Protein AF-A0A355B4X2-F1 (afdb_monomer)

pLDDT: mean 82.59, std 20.03, range [26.64, 98.12]

Solvent-accessible surface area (backbone atoms only — not comparable to full-atom values): 20567 Å² total; per-residue (Å²): 111,66,77,58,45,56,59,52,45,58,50,50,70,30,72,66,37,38,49,54,51,52,51,49,50,50,53,51,50,51,51,49,54,50,52,58,40,66,52,84,60,89,66,64,58,70,68,61,50,49,47,50,52,38,54,67,48,40,58,75,53,46,46,55,55,46,35,70,36,60,47,34,26,75,76,67,68,33,60,81,46,62,71,50,50,39,36,41,23,55,67,75,38,44,70,58,28,52,52,51,55,49,42,54,52,41,50,50,50,37,49,52,53,53,49,49,66,61,42,67,78,42,87,64,37,74,77,49,40,68,60,55,48,50,51,56,50,49,54,60,49,50,53,52,54,50,50,54,53,51,30,56,50,46,63,54,48,69,73,41,94,82,61,57,70,77,73,78,40,58,73,51,76,70,54,44,55,52,44,49,53,51,33,50,52,53,49,53,50,50,53,50,51,52,51,50,42,52,48,54,30,50,54,50,45,54,58,50,64,72,50,63,62,29,37,39,34,40,78,90,80,46,70,43,81,32,43,55,74,44,26,52,43,55,45,30,37,71,71,69,45,64,64,25,47,85,53,75,51,70,71,76,64,74,49,33,34,24,39,53,76,38,56,66,85,53,42,72,78,74,51,73,66,52,41,62,49,37,61,75,65,67,53,58,93,53,50,46,45,23,48,69,44,42,58,42,83,80,31,71,63,34,29,38,46,67,44,62,47,82,68,80,75,71,80,71,73,79,77,83,78,76,77,90,80,82,88,83,87,85,86,87,89,84,89,82,86,84,84,85,86,78,89,81,82,88,88,81,88,83,88,90,133

Structure (mmCIF, N/CA/C/O backbone):
data_AF-A0A355B4X2-F1
#
_entry.id   AF-A0A355B4X2-F1
#
loop_
_atom_site.group_PDB
_atom_site.id
_atom_site.type_symbol
_atom_site.label_atom_id
_atom_site.label_alt_id
_atom_site.label_comp_id
_atom_site.label_asym_id
_atom_site.label_entity_id
_atom_site.label_seq_id
_atom_site.pdbx_PDB_ins_code
_atom_site.Cartn_x
_atom_site.Cartn_y
_atom_site.Cartn_z
_atom_site.occupancy
_atom_site.B_iso_or_equiv
_atom_site.auth_seq_id
_atom_site.auth_comp_id
_atom_site.auth_asym_id
_atom_site.auth_atom_id
_atom_site.pdbx_PDB_model_num
ATOM 1 N N . MET A 1 1 ? 7.807 -9.822 -26.773 1.00 79.75 1 MET A N 1
ATOM 2 C CA . MET A 1 1 ? 7.559 -8.776 -25.751 1.00 79.75 1 MET A CA 1
ATOM 3 C C . MET A 1 1 ? 7.307 -7.418 -26.397 1.00 79.75 1 MET A C 1
ATOM 5 O O . MET A 1 1 ? 6.290 -6.822 -26.074 1.00 79.75 1 MET A O 1
ATOM 9 N N . GLU A 1 2 ? 8.138 -6.966 -27.347 1.00 85.12 2 GLU A N 1
ATOM 10 C CA . GLU A 1 2 ? 7.939 -5.679 -28.051 1.00 85.12 2 GLU A CA 1
ATOM 11 C C . GLU A 1 2 ? 6.561 -5.524 -28.711 1.00 85.12 2 GLU A C 1
ATOM 13 O O . GLU A 1 2 ? 5.903 -4.514 -28.501 1.00 85.12 2 GLU A O 1
ATOM 18 N N . ALA A 1 3 ? 6.044 -6.540 -29.410 1.00 88.06 3 ALA A N 1
ATOM 19 C CA . ALA A 1 3 ? 4.699 -6.457 -29.996 1.00 88.06 3 ALA A CA 1
ATOM 20 C C . ALA A 1 3 ? 3.596 -6.188 -28.944 1.00 88.06 3 ALA A C 1
ATOM 22 O O . ALA A 1 3 ? 2.663 -5.425 -29.182 1.00 88.06 3 ALA A O 1
ATOM 23 N N . GLY A 1 4 ? 3.728 -6.759 -27.741 1.00 87.88 4 GLY A N 1
ATOM 24 C CA . GLY A 1 4 ? 2.810 -6.496 -26.627 1.00 87.88 4 GLY A CA 1
ATOM 25 C C . GLY A 1 4 ? 2.967 -5.093 -26.029 1.00 87.88 4 GLY A C 1
ATOM 26 O O . GLY A 1 4 ? 1.999 -4.534 -25.514 1.00 87.88 4 GLY A O 1
ATOM 27 N N . ARG A 1 5 ? 4.163 -4.495 -26.136 1.00 88.50 5 ARG A N 1
ATOM 28 C CA . ARG A 1 5 ? 4.449 -3.124 -25.691 1.00 88.50 5 ARG A CA 1
ATOM 2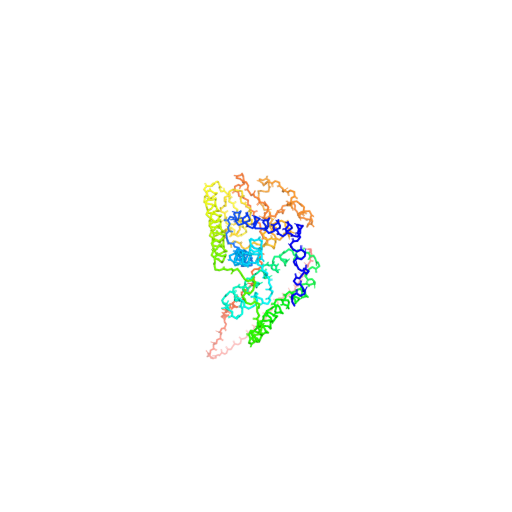9 C C . ARG A 1 5 ? 3.553 -2.113 -26.390 1.00 88.50 5 ARG A C 1
ATOM 31 O O . ARG A 1 5 ? 3.069 -1.200 -25.736 1.00 88.50 5 ARG A O 1
ATOM 38 N N . VAL A 1 6 ? 3.322 -2.280 -27.692 1.00 89.75 6 VAL A N 1
ATOM 39 C CA . VAL A 1 6 ? 2.516 -1.353 -28.502 1.00 89.75 6 VAL A CA 1
ATOM 40 C C . VAL A 1 6 ? 1.109 -1.227 -27.924 1.00 89.75 6 VAL A C 1
ATOM 42 O O . VAL A 1 6 ? 0.660 -0.124 -27.622 1.00 89.75 6 VAL A O 1
ATOM 45 N N . TRP A 1 7 ? 0.458 -2.360 -27.659 1.00 91.94 7 TRP A N 1
ATOM 46 C CA . TRP A 1 7 ? -0.862 -2.401 -27.030 1.00 91.94 7 TRP A CA 1
ATOM 47 C C . TRP A 1 7 ? -0.850 -1.854 -25.603 1.00 91.94 7 TRP A C 1
ATOM 49 O O . TRP A 1 7 ? -1.732 -1.085 -25.222 1.00 91.94 7 TRP A O 1
ATOM 59 N N . PHE A 1 8 ? 0.171 -2.203 -24.817 1.00 90.19 8 PHE A N 1
ATOM 60 C CA . PHE A 1 8 ? 0.330 -1.682 -23.462 1.00 90.19 8 PHE A CA 1
ATOM 61 C C . PHE A 1 8 ? 0.427 -0.147 -23.451 1.00 90.19 8 PHE A C 1
ATOM 63 O O . PHE A 1 8 ? -0.274 0.517 -22.686 1.00 90.19 8 PHE A O 1
ATOM 70 N N . LEU A 1 9 ? 1.261 0.428 -24.320 1.00 90.00 9 LEU A N 1
ATOM 71 C CA . LEU A 1 9 ? 1.436 1.872 -24.427 1.00 90.00 9 LEU A CA 1
ATOM 72 C C . LEU A 1 9 ? 0.188 2.557 -24.985 1.00 90.00 9 LEU A C 1
ATOM 74 O O . LEU A 1 9 ? -0.184 3.600 -24.457 1.00 90.00 9 LEU A O 1
ATOM 78 N N . ALA A 1 10 ? -0.489 1.971 -25.974 1.00 90.94 10 ALA A N 1
ATOM 79 C CA . ALA A 1 10 ? -1.733 2.516 -26.519 1.00 90.94 10 ALA A CA 1
ATOM 80 C C . ALA A 1 10 ? -2.800 2.714 -25.430 1.00 90.94 10 ALA A C 1
ATOM 82 O O . ALA A 1 10 ? -3.450 3.757 -25.372 1.00 90.94 10 ALA A O 1
ATOM 83 N N . VAL A 1 11 ? -2.932 1.754 -24.512 1.00 93.25 11 VAL A N 1
ATOM 84 C CA . VAL A 1 11 ? -3.875 1.860 -23.392 1.00 93.25 11 VAL A CA 1
ATOM 85 C C . VAL A 1 11 ? -3.405 2.897 -22.372 1.00 93.25 11 VAL A C 1
ATOM 87 O O . VAL A 1 11 ? -4.136 3.838 -22.060 1.00 93.25 11 VAL A O 1
ATOM 90 N N . TRP A 1 12 ? -2.186 2.754 -21.848 1.00 90.38 12 TRP A N 1
ATOM 91 C CA . TRP A 1 12 ? -1.751 3.517 -20.671 1.00 90.38 12 TRP A CA 1
ATOM 92 C C . TRP A 1 12 ? -1.209 4.913 -20.977 1.00 90.38 12 TRP A C 1
ATOM 94 O O . TRP A 1 12 ? -1.213 5.763 -20.090 1.00 90.38 12 TRP A O 1
ATOM 104 N N . ARG A 1 13 ? -0.787 5.182 -22.217 1.00 90.44 13 ARG A N 1
ATOM 105 C CA . ARG A 1 13 ? -0.416 6.531 -22.676 1.00 90.44 13 ARG A CA 1
ATOM 106 C C . ARG A 1 13 ? -1.574 7.288 -23.322 1.00 90.44 13 ARG A C 1
ATOM 108 O O . ARG A 1 13 ? -1.396 8.448 -23.676 1.00 90.44 13 ARG A O 1
ATOM 115 N N . SER A 1 14 ? -2.759 6.686 -23.429 1.00 93.88 14 SER A N 1
ATOM 116 C CA . SER A 1 14 ? -3.966 7.448 -23.759 1.00 93.88 14 SER A CA 1
ATOM 117 C C . SER A 1 14 ? -4.275 8.470 -22.649 1.00 93.88 14 SER A C 1
ATOM 119 O O . SER A 1 14 ? -3.965 8.203 -21.480 1.00 93.88 14 SER A O 1
ATOM 121 N N . PRO A 1 15 ? -4.922 9.611 -22.956 1.00 94.00 15 PRO A N 1
ATOM 122 C CA . PRO A 1 15 ? -5.316 10.589 -21.939 1.00 94.00 15 PRO A CA 1
ATOM 123 C C . PRO A 1 15 ? -6.182 9.975 -20.832 1.00 94.00 15 PRO A C 1
ATOM 125 O O . PRO A 1 15 ? -5.967 10.238 -19.650 1.00 94.00 15 PRO A O 1
ATOM 128 N N . ILE A 1 16 ? -7.109 9.086 -21.209 1.00 96.44 16 ILE A N 1
ATOM 129 C CA . ILE A 1 16 ? -8.005 8.386 -20.279 1.00 96.44 16 ILE A CA 1
ATOM 130 C C . ILE A 1 16 ? -7.212 7.425 -19.387 1.00 96.44 16 ILE A C 1
ATOM 132 O O . ILE A 1 16 ? -7.357 7.457 -18.165 1.00 96.44 16 ILE A O 1
ATOM 136 N N . GLY A 1 17 ? -6.347 6.592 -19.975 1.00 95.19 17 GLY A N 1
ATOM 137 C CA . GLY A 1 17 ? -5.513 5.651 -19.225 1.00 95.19 17 GLY A CA 1
ATOM 138 C C . GLY A 1 17 ? -4.546 6.360 -18.277 1.00 95.19 17 GLY A C 1
ATOM 139 O O . GLY A 1 17 ? -4.413 5.966 -17.119 1.00 95.19 17 GLY A O 1
ATOM 140 N N . THR A 1 18 ? -3.942 7.458 -18.736 1.00 92.38 18 THR A N 1
ATOM 141 C CA . THR A 1 18 ? -3.070 8.332 -17.940 1.00 92.38 18 THR A CA 1
ATOM 142 C C . THR A 1 18 ? -3.831 8.936 -16.759 1.00 92.38 18 THR A C 1
ATOM 144 O O . THR A 1 18 ? -3.388 8.806 -15.616 1.00 92.38 18 THR A O 1
ATOM 147 N N . ALA A 1 19 ? -4.999 9.539 -17.000 1.00 95.56 19 ALA A N 1
ATOM 148 C CA . ALA A 1 19 ? -5.822 10.128 -15.945 1.00 95.56 19 ALA A CA 1
ATOM 149 C C . ALA A 1 19 ? -6.268 9.079 -14.913 1.00 95.56 19 ALA A C 1
ATOM 151 O O . ALA A 1 19 ? -6.147 9.304 -13.707 1.00 95.56 19 ALA A O 1
ATOM 152 N N . ALA A 1 20 ? -6.717 7.904 -15.365 1.00 96.25 20 ALA A N 1
ATOM 153 C CA . ALA A 1 20 ? -7.124 6.812 -14.486 1.00 96.25 20 ALA A CA 1
ATOM 154 C C . ALA A 1 20 ? -5.953 6.277 -13.641 1.00 96.25 20 ALA A C 1
ATOM 156 O O . ALA A 1 20 ? -6.098 6.070 -12.431 1.00 96.25 20 ALA A O 1
ATOM 157 N N . LEU A 1 21 ? -4.777 6.083 -14.246 1.00 93.50 21 LEU A N 1
ATOM 158 C CA . LEU A 1 21 ? -3.591 5.575 -13.559 1.00 93.50 21 LEU A CA 1
ATOM 159 C C . LEU A 1 21 ? -3.089 6.558 -12.496 1.00 93.50 21 LEU A C 1
ATOM 161 O O . LEU A 1 21 ? -2.951 6.182 -11.333 1.00 93.50 21 LEU A O 1
ATOM 165 N N . TYR A 1 22 ? -2.848 7.818 -12.861 1.00 92.88 22 TYR A N 1
ATOM 166 C CA . TYR A 1 22 ? -2.322 8.802 -11.912 1.00 92.88 22 TYR A CA 1
ATOM 167 C C . TYR A 1 22 ? -3.366 9.242 -10.888 1.00 92.88 22 TYR A C 1
ATOM 169 O O . TYR A 1 22 ? -3.028 9.392 -9.715 1.00 92.88 22 TYR A O 1
ATOM 177 N N . GLY A 1 23 ? -4.638 9.364 -11.281 1.00 96.69 23 GLY A N 1
ATOM 178 C CA . GLY A 1 23 ? -5.730 9.667 -10.357 1.00 96.69 23 GLY A CA 1
ATOM 179 C C . GLY A 1 23 ? -5.905 8.575 -9.301 1.00 96.69 23 GLY A C 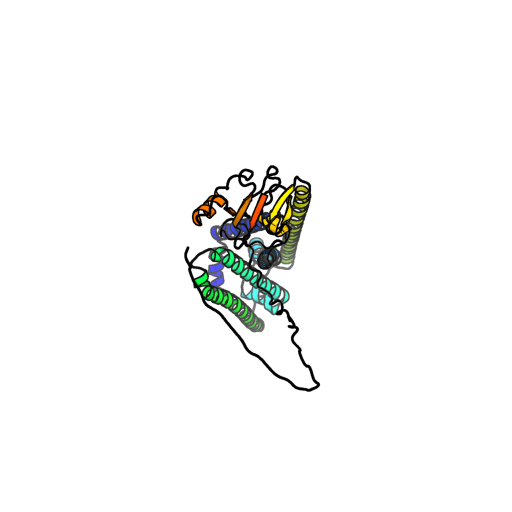1
ATOM 180 O O . GLY A 1 23 ? -5.997 8.875 -8.107 1.00 96.69 23 GLY A O 1
ATOM 181 N N . SER A 1 24 ? -5.874 7.301 -9.708 1.00 96.75 24 SER A N 1
ATOM 182 C CA . SER A 1 24 ? -5.945 6.179 -8.767 1.00 96.75 24 SER A CA 1
ATOM 183 C C . SER A 1 24 ? -4.702 6.083 -7.883 1.00 96.75 24 SER A C 1
ATOM 185 O O . SER A 1 24 ? -4.847 5.915 -6.672 1.00 96.75 24 SER A O 1
ATOM 187 N N . LEU A 1 25 ? -3.498 6.261 -8.439 1.00 94.88 25 LEU A N 1
ATOM 188 C CA . LEU A 1 25 ? -2.242 6.245 -7.685 1.00 94.88 25 LEU A CA 1
ATOM 189 C C . LEU A 1 25 ? -2.191 7.362 -6.637 1.00 94.88 25 LEU A C 1
ATOM 191 O O . LEU A 1 25 ? -1.884 7.092 -5.475 1.00 94.88 25 LEU A O 1
ATOM 195 N N . LEU A 1 26 ? -2.527 8.596 -7.022 1.00 95.94 26 LEU A N 1
ATOM 196 C CA . LEU A 1 26 ? -2.537 9.752 -6.128 1.00 95.94 26 LEU A CA 1
ATOM 197 C C . LEU A 1 26 ? -3.578 9.578 -5.023 1.00 95.94 26 LEU A C 1
ATOM 199 O O . LEU A 1 26 ? -3.259 9.740 -3.847 1.00 95.94 26 LEU A O 1
ATOM 203 N N . THR A 1 27 ? -4.800 9.180 -5.384 1.00 97.94 27 THR A N 1
ATOM 204 C CA . THR A 1 27 ? -5.867 8.927 -4.406 1.00 97.94 27 THR A CA 1
ATOM 205 C C . THR A 1 27 ? -5.468 7.808 -3.445 1.00 97.94 27 THR A C 1
ATOM 207 O O . THR A 1 27 ? -5.634 7.936 -2.232 1.00 97.94 27 THR A O 1
ATOM 210 N N . HIS A 1 28 ? -4.893 6.717 -3.958 1.00 96.88 28 HIS A N 1
ATOM 211 C CA . HIS A 1 28 ? -4.412 5.602 -3.145 1.00 96.88 28 HIS A CA 1
ATOM 212 C C . HIS A 1 28 ? -3.311 6.040 -2.172 1.00 96.88 28 HIS A C 1
ATOM 214 O O . HIS A 1 28 ? -3.400 5.747 -0.978 1.00 96.88 28 HIS A O 1
ATOM 220 N N . ALA A 1 29 ? -2.306 6.776 -2.655 1.00 95.69 29 ALA A N 1
ATOM 221 C CA . ALA A 1 29 ? -1.213 7.291 -1.837 1.00 95.69 29 ALA A CA 1
ATOM 222 C C . ALA A 1 29 ? -1.718 8.275 -0.769 1.00 95.69 29 ALA A C 1
ATOM 224 O O . ALA A 1 29 ? -1.383 8.127 0.407 1.00 95.69 29 ALA A O 1
ATOM 225 N N . ALA A 1 30 ? -2.587 9.220 -1.138 1.00 97.19 30 ALA A N 1
ATOM 226 C CA . ALA A 1 30 ? -3.184 10.177 -0.209 1.00 97.19 30 ALA A CA 1
ATOM 227 C C . ALA A 1 30 ? -3.968 9.468 0.905 1.00 97.19 30 ALA A C 1
ATOM 229 O O . ALA A 1 30 ? -3.782 9.758 2.089 1.00 97.19 30 ALA A O 1
ATOM 230 N N . LEU A 1 31 ? -4.788 8.472 0.554 1.00 96.25 31 LEU A N 1
ATOM 231 C CA . LEU A 1 31 ? -5.513 7.660 1.531 1.00 96.25 31 LEU A CA 1
ATOM 232 C C . LEU A 1 31 ? -4.576 6.817 2.407 1.00 96.25 31 LEU A C 1
ATOM 234 O O . LEU A 1 31 ? -4.877 6.610 3.585 1.00 96.25 31 LEU A O 1
ATOM 238 N N . ALA A 1 32 ? -3.445 6.346 1.876 1.00 95.94 32 ALA A N 1
ATOM 239 C CA . ALA A 1 32 ? -2.440 5.619 2.648 1.00 95.94 32 ALA A CA 1
ATOM 240 C C . ALA A 1 32 ? -1.765 6.524 3.693 1.00 95.94 32 ALA A C 1
ATOM 242 O O . ALA A 1 32 ? -1.721 6.156 4.871 1.00 95.94 32 ALA A O 1
ATOM 243 N N . PHE A 1 33 ? -1.325 7.726 3.305 1.00 97.25 33 PHE A N 1
ATOM 244 C CA . PHE A 1 33 ? -0.776 8.721 4.234 1.00 97.25 33 PHE A CA 1
ATOM 245 C C . PHE A 1 33 ? -1.810 9.172 5.266 1.00 97.25 33 PHE A C 1
ATOM 247 O O . PHE A 1 33 ? -1.516 9.189 6.460 1.00 97.25 33 PHE A O 1
ATOM 254 N N . TYR A 1 34 ? -3.046 9.447 4.844 1.00 96.12 34 TYR A N 1
ATOM 255 C CA . TYR A 1 34 ? -4.141 9.787 5.752 1.00 96.12 34 TYR A CA 1
ATOM 256 C C . TYR A 1 34 ? -4.433 8.655 6.748 1.00 96.12 34 TYR A C 1
ATOM 258 O O . TYR A 1 34 ? -4.615 8.895 7.943 1.00 96.12 34 TYR A O 1
ATOM 266 N N . SER A 1 35 ? -4.424 7.403 6.283 1.00 92.81 35 SER A N 1
ATOM 267 C CA . SER A 1 35 ? -4.561 6.225 7.141 1.00 92.81 35 SER A CA 1
ATOM 268 C C . SER A 1 35 ? -3.415 6.127 8.153 1.00 92.81 35 SER A C 1
ATOM 270 O O . SER A 1 35 ? -3.677 5.883 9.330 1.00 92.81 35 SER A O 1
ATOM 272 N N . LEU A 1 36 ? -2.162 6.337 7.731 1.00 94.94 36 LEU A N 1
ATOM 273 C CA . LEU A 1 36 ? -0.996 6.334 8.621 1.00 94.94 36 LEU A CA 1
ATOM 274 C C . LEU A 1 36 ? -1.091 7.448 9.672 1.00 94.94 36 LEU A C 1
ATOM 276 O O . LEU A 1 36 ? -0.942 7.182 10.865 1.00 94.94 36 LEU A O 1
ATOM 280 N N . TYR A 1 37 ? -1.416 8.670 9.242 1.00 95.12 37 TYR A N 1
ATOM 281 C CA . TYR A 1 37 ? -1.609 9.821 10.119 1.00 95.12 37 TYR A CA 1
ATOM 282 C C . TYR A 1 37 ? -2.687 9.555 11.172 1.00 95.12 37 TYR A C 1
ATOM 284 O O . TYR A 1 37 ? -2.485 9.843 12.352 1.00 95.12 37 TYR A O 1
ATOM 292 N N . ARG A 1 38 ? -3.821 8.960 10.773 1.00 90.25 38 ARG A N 1
ATOM 293 C CA . ARG A 1 38 ? -4.963 8.701 11.661 1.00 90.25 38 ARG A CA 1
ATOM 294 C C . ARG A 1 38 ? -4.727 7.623 12.709 1.00 90.25 38 ARG A C 1
ATOM 296 O O . ARG A 1 38 ? -5.377 7.674 13.755 1.00 90.25 38 ARG A O 1
ATOM 303 N N . GLN A 1 39 ? -3.812 6.685 12.488 1.00 87.50 39 GLN A N 1
ATOM 304 C CA . GLN A 1 39 ? -3.564 5.596 13.433 1.00 87.50 39 GLN A CA 1
ATOM 305 C C . GLN A 1 39 ? -2.941 6.091 14.743 1.00 87.50 39 GLN A C 1
ATOM 307 O O . GLN A 1 39 ? -1.777 6.484 14.793 1.00 87.50 39 GLN A O 1
ATOM 312 N N . ARG A 1 40 ? -3.680 5.976 15.850 1.00 84.25 40 ARG A N 1
ATOM 313 C CA . ARG A 1 40 ? -3.197 6.363 17.190 1.00 84.25 40 ARG A CA 1
ATOM 314 C C . ARG A 1 40 ? -2.186 5.383 17.790 1.00 84.25 40 ARG A C 1
ATOM 316 O O . ARG A 1 40 ? -1.311 5.785 18.545 1.00 84.25 40 ARG A O 1
ATOM 323 N N . SER A 1 41 ? -2.211 4.113 17.383 1.00 84.69 41 SER A N 1
ATOM 324 C CA . SER A 1 41 ? -1.246 3.099 17.826 1.00 84.69 41 SER A CA 1
ATOM 325 C C . SER A 1 41 ? -0.634 2.350 16.648 1.00 84.69 41 SER A C 1
ATOM 327 O O . SER A 1 41 ? -1.360 1.912 15.759 1.00 84.69 41 SER A O 1
ATOM 329 N N . LEU A 1 42 ? 0.688 2.154 16.684 1.00 86.50 42 LEU A N 1
ATOM 330 C CA . LEU A 1 42 ? 1.409 1.277 15.752 1.00 86.50 42 LEU A CA 1
ATOM 331 C C . LEU A 1 42 ? 1.450 -0.185 16.232 1.00 86.50 42 LEU A C 1
ATOM 333 O O . LEU A 1 42 ? 2.041 -1.041 15.579 1.00 86.50 42 LEU A O 1
ATOM 337 N N . ARG A 1 43 ? 0.798 -0.505 17.361 1.00 85.94 43 ARG A N 1
ATOM 338 C CA . ARG A 1 43 ? 0.602 -1.891 17.801 1.00 85.94 43 ARG A CA 1
ATOM 339 C C . ARG A 1 43 ? -0.477 -2.539 16.941 1.00 85.94 43 ARG A C 1
ATOM 341 O O . ARG A 1 43 ? -1.675 -2.401 17.193 1.00 85.94 43 ARG A O 1
ATOM 348 N N . MET A 1 44 ? -0.033 -3.260 15.923 1.00 87.00 44 MET A N 1
ATOM 349 C CA . MET A 1 44 ? -0.889 -3.904 14.934 1.00 87.00 44 MET A CA 1
ATOM 350 C C . MET A 1 44 ? -0.455 -5.357 14.703 1.00 87.00 44 MET A C 1
ATOM 352 O O . MET A 1 44 ? 0.674 -5.730 15.029 1.00 87.00 44 MET A O 1
ATOM 356 N N . PRO A 1 45 ? -1.339 -6.228 14.189 1.00 85.44 45 PRO A N 1
ATOM 357 C CA . PRO A 1 45 ? -0.928 -7.568 13.791 1.00 85.44 45 PRO A CA 1
ATOM 358 C C . PRO A 1 45 ? 0.124 -7.507 12.672 1.00 85.44 45 PRO A C 1
ATOM 360 O O . PRO A 1 45 ? 0.081 -6.619 11.825 1.00 85.44 45 PRO A O 1
ATOM 363 N N . ALA A 1 46 ? 1.020 -8.499 12.627 1.00 89.12 46 ALA A N 1
ATOM 364 C CA . ALA A 1 46 ? 2.151 -8.532 11.692 1.00 89.12 46 ALA A CA 1
ATOM 365 C C . ALA A 1 46 ? 1.755 -8.334 10.218 1.00 89.12 46 ALA A C 1
ATOM 367 O O . ALA A 1 46 ? 2.475 -7.684 9.473 1.00 89.12 46 ALA A O 1
ATOM 368 N N . TRP A 1 47 ? 0.589 -8.834 9.799 1.00 87.06 47 TRP A N 1
ATOM 369 C CA . TRP A 1 47 ? 0.112 -8.654 8.427 1.00 87.06 47 TRP A CA 1
ATOM 370 C C . TRP A 1 47 ? -0.317 -7.201 8.120 1.00 87.06 47 TRP A C 1
ATOM 372 O O . TRP A 1 47 ? -0.130 -6.756 6.992 1.00 87.06 47 TRP A O 1
ATOM 382 N N . GLU A 1 48 ? -0.868 -6.454 9.096 1.00 90.12 48 GLU A N 1
ATOM 383 C CA . GLU A 1 48 ? -1.178 -5.015 8.930 1.00 90.12 48 GLU A CA 1
ATOM 384 C C . GLU A 1 48 ? 0.131 -4.236 8.765 1.00 90.12 48 GLU A C 1
ATOM 386 O O . GLU A 1 48 ? 0.240 -3.409 7.861 1.00 90.12 48 GLU A O 1
ATOM 391 N N . ALA A 1 49 ? 1.138 -4.565 9.584 1.00 92.25 49 ALA A N 1
ATOM 392 C CA . ALA A 1 49 ? 2.463 -3.959 9.501 1.00 92.25 49 ALA A CA 1
ATOM 393 C C . ALA A 1 49 ? 3.134 -4.258 8.154 1.00 92.25 49 ALA A C 1
ATOM 395 O O . ALA A 1 49 ? 3.596 -3.335 7.492 1.00 92.25 49 ALA A O 1
ATOM 396 N N . ALA A 1 50 ? 3.119 -5.518 7.709 1.00 93.19 50 ALA A N 1
ATOM 397 C CA . ALA A 1 50 ? 3.682 -5.914 6.421 1.00 93.19 50 ALA A CA 1
ATOM 398 C C . ALA A 1 50 ? 3.032 -5.153 5.254 1.00 93.19 50 ALA A C 1
ATOM 400 O O . ALA A 1 50 ? 3.747 -4.641 4.400 1.00 93.19 50 ALA A O 1
ATOM 401 N N . GLN A 1 51 ? 1.702 -5.003 5.235 1.00 94.12 51 GLN A N 1
ATOM 402 C CA . GLN A 1 51 ? 1.020 -4.261 4.167 1.00 94.12 51 GLN A CA 1
ATOM 403 C C . GLN A 1 51 ? 1.437 -2.785 4.117 1.00 94.12 51 GLN A C 1
ATOM 405 O O . GLN A 1 51 ? 1.625 -2.248 3.024 1.00 94.12 51 GLN A O 1
ATOM 410 N N . LEU A 1 52 ? 1.576 -2.133 5.280 1.00 94.62 52 LEU A N 1
ATOM 411 C CA . LEU A 1 52 ? 2.028 -0.741 5.364 1.00 94.62 52 LEU A CA 1
ATOM 412 C C . LEU A 1 52 ? 3.488 -0.604 4.937 1.00 94.62 52 LEU A C 1
ATOM 414 O O . LEU A 1 52 ? 3.786 0.259 4.119 1.00 94.62 52 LEU A O 1
ATOM 418 N N . ILE A 1 53 ? 4.372 -1.467 5.445 1.00 96.12 53 ILE A N 1
ATOM 419 C CA . ILE A 1 53 ? 5.797 -1.452 5.099 1.00 96.12 53 ILE A CA 1
ATOM 420 C C . ILE A 1 53 ? 5.957 -1.641 3.593 1.00 96.12 53 ILE A C 1
ATOM 422 O O . ILE A 1 53 ? 6.508 -0.767 2.938 1.00 96.12 53 ILE A O 1
ATOM 426 N N . LEU A 1 54 ? 5.388 -2.710 3.022 1.00 97.25 54 LEU A N 1
ATOM 427 C CA . LEU A 1 54 ? 5.447 -2.950 1.578 1.00 97.25 54 LEU A CA 1
ATOM 428 C C . LEU A 1 54 ? 4.882 -1.756 0.794 1.00 97.25 54 LEU A C 1
ATOM 430 O O . LEU A 1 54 ? 5.505 -1.313 -0.163 1.00 97.25 54 LEU A O 1
ATOM 434 N N . GLY A 1 55 ? 3.745 -1.201 1.227 1.00 97.12 55 GLY A N 1
ATOM 435 C CA . GLY A 1 55 ? 3.107 -0.050 0.583 1.00 97.12 55 GLY A CA 1
ATOM 436 C C . GLY A 1 55 ? 3.989 1.198 0.540 1.00 97.12 55 GLY A C 1
ATOM 437 O O . GLY A 1 55 ? 4.153 1.782 -0.524 1.00 97.12 55 GLY A O 1
ATOM 438 N N . PHE A 1 56 ? 4.596 1.582 1.666 1.00 97.44 56 PHE A N 1
ATOM 439 C CA . PHE A 1 56 ? 5.474 2.757 1.737 1.00 97.44 56 PHE A CA 1
ATOM 440 C C . PHE A 1 56 ? 6.890 2.494 1.194 1.00 97.44 56 PHE A C 1
ATOM 442 O O . PHE A 1 56 ? 7.605 3.444 0.875 1.00 97.44 56 PHE A O 1
ATOM 449 N N . THR A 1 57 ? 7.301 1.233 1.027 1.00 97.56 57 THR A N 1
ATOM 450 C CA . THR A 1 57 ? 8.541 0.885 0.319 1.00 97.56 57 THR A CA 1
ATOM 451 C C . THR A 1 57 ? 8.389 0.996 -1.199 1.00 97.56 57 THR A C 1
ATOM 453 O O . THR A 1 57 ? 9.355 1.361 -1.862 1.00 97.56 57 THR A O 1
ATOM 456 N N . ILE A 1 58 ? 7.202 0.741 -1.770 1.00 97.50 58 ILE A N 1
ATOM 457 C CA . ILE A 1 58 ? 6.992 0.787 -3.231 1.00 97.50 58 ILE A CA 1
ATOM 458 C C . ILE A 1 58 ? 7.436 2.126 -3.842 1.00 97.50 58 ILE A C 1
ATOM 460 O O . ILE A 1 58 ? 8.262 2.071 -4.753 1.00 97.50 58 ILE A O 1
ATOM 464 N N . PRO A 1 59 ? 6.992 3.312 -3.370 1.00 96.25 59 PRO A N 1
ATOM 465 C CA . PRO A 1 59 ? 7.405 4.584 -3.964 1.00 96.25 59 PRO A CA 1
ATOM 466 C C . PRO A 1 59 ? 8.922 4.804 -3.967 1.00 96.25 59 PRO A C 1
ATOM 468 O O . PRO A 1 59 ? 9.448 5.310 -4.954 1.00 96.25 59 PRO A O 1
ATOM 471 N N . LEU A 1 60 ? 9.640 4.347 -2.932 1.00 94.31 60 LEU A N 1
ATOM 472 C CA . LEU A 1 60 ? 11.100 4.498 -2.839 1.00 94.31 60 LEU A CA 1
ATOM 473 C C . LEU A 1 60 ? 11.838 3.837 -4.010 1.00 94.31 60 LEU A C 1
ATOM 475 O O . LEU A 1 60 ? 12.871 4.337 -4.444 1.00 94.31 60 LEU A O 1
ATOM 479 N N . PHE A 1 61 ? 11.306 2.728 -4.524 1.00 95.00 61 PHE A N 1
ATOM 480 C CA . PHE A 1 61 ? 11.853 2.039 -5.692 1.00 95.00 61 PHE A CA 1
ATOM 481 C C . PHE A 1 61 ? 11.184 2.496 -6.995 1.00 95.00 61 PHE A C 1
ATOM 483 O O . PHE A 1 61 ? 11.843 2.613 -8.028 1.00 95.00 61 PHE A O 1
ATOM 490 N N . LEU A 1 62 ? 9.877 2.764 -6.956 1.00 95.12 62 LEU A N 1
ATOM 491 C CA . LEU A 1 62 ? 9.072 3.096 -8.128 1.00 95.12 62 LEU A CA 1
ATOM 492 C C . LEU A 1 62 ? 9.453 4.449 -8.741 1.00 95.12 62 LEU A C 1
ATOM 494 O O . LEU A 1 62 ? 9.379 4.583 -9.958 1.00 95.12 62 LEU A O 1
ATOM 498 N N . ILE A 1 63 ? 9.898 5.426 -7.939 1.00 95.25 63 ILE A N 1
ATOM 499 C CA . ILE A 1 63 ? 10.313 6.752 -8.433 1.00 95.25 63 ILE A CA 1
ATOM 500 C C . ILE A 1 63 ? 11.392 6.624 -9.514 1.00 95.25 63 ILE A C 1
ATOM 502 O O . ILE A 1 63 ? 11.241 7.190 -10.594 1.00 95.25 63 ILE A O 1
ATOM 506 N N . ALA A 1 64 ? 12.440 5.829 -9.274 1.00 91.81 64 ALA A N 1
ATOM 507 C CA . ALA A 1 64 ? 13.513 5.636 -10.250 1.00 91.81 64 ALA A CA 1
ATOM 508 C C . ALA A 1 64 ? 13.006 4.985 -11.548 1.00 91.81 64 ALA A C 1
ATOM 510 O O . ALA A 1 64 ? 13.416 5.383 -12.637 1.00 91.81 64 ALA A O 1
ATOM 511 N N . HIS A 1 65 ? 12.078 4.029 -11.440 1.00 91.44 65 HIS A N 1
ATOM 512 C CA . HIS A 1 65 ? 11.456 3.391 -12.598 1.00 91.44 65 HIS A CA 1
ATOM 513 C C . HIS A 1 65 ? 10.615 4.380 -13.420 1.00 91.44 65 HIS A C 1
ATOM 515 O O . HIS A 1 65 ? 10.770 4.444 -14.636 1.00 91.44 65 HIS A O 1
ATOM 521 N N . VAL A 1 66 ? 9.754 5.173 -12.773 1.00 92.19 66 VAL A N 1
ATOM 522 C CA . VAL A 1 66 ? 8.868 6.138 -13.451 1.00 92.19 66 VAL A CA 1
ATOM 523 C C . VAL A 1 66 ? 9.670 7.261 -14.110 1.00 92.19 66 VAL A C 1
ATOM 525 O O . VAL A 1 66 ? 9.387 7.633 -15.247 1.00 92.19 66 VAL A O 1
ATOM 528 N N . VAL A 1 67 ? 10.694 7.776 -13.427 1.00 91.69 67 VAL A N 1
ATOM 529 C CA . VAL A 1 67 ? 11.560 8.839 -13.955 1.00 91.69 67 VAL A CA 1
ATOM 530 C C . VAL A 1 67 ? 12.412 8.340 -15.124 1.00 91.69 67 VAL A C 1
ATOM 532 O O . VAL A 1 67 ? 12.496 9.011 -16.149 1.00 91.69 67 VAL A O 1
ATOM 535 N N . GLY A 1 68 ? 12.959 7.126 -15.026 1.00 86.44 68 GLY A N 1
ATOM 536 C CA . GLY A 1 68 ? 13.773 6.523 -16.085 1.00 86.44 68 GLY A CA 1
ATOM 537 C C . GLY A 1 68 ? 13.001 5.995 -17.301 1.00 86.44 68 GLY A C 1
ATOM 538 O O . GLY A 1 68 ? 13.639 5.618 -18.278 1.00 86.44 68 GLY A O 1
ATOM 539 N N . THR A 1 69 ? 11.667 5.947 -17.246 1.00 88.31 69 THR A N 1
ATOM 540 C CA . THR A 1 69 ? 10.810 5.492 -18.357 1.00 88.31 69 THR A CA 1
ATOM 541 C C . THR A 1 69 ? 9.901 6.624 -18.825 1.00 88.31 69 THR A C 1
ATOM 543 O O . THR A 1 69 ? 10.230 7.361 -19.748 1.00 88.31 69 THR A O 1
ATOM 546 N N . ARG A 1 70 ? 8.788 6.853 -18.121 1.00 88.38 70 ARG A N 1
ATOM 547 C CA . ARG A 1 70 ? 7.756 7.823 -18.494 1.00 88.38 70 ARG A CA 1
ATOM 548 C C . ARG A 1 70 ? 8.305 9.230 -18.703 1.00 88.38 70 ARG A C 1
ATOM 550 O O . ARG A 1 70 ? 8.009 9.825 -19.731 1.00 88.38 70 ARG A O 1
ATOM 557 N N . PHE A 1 71 ? 9.059 9.765 -17.745 1.00 87.00 71 PHE A N 1
ATOM 558 C CA . PHE A 1 71 ? 9.575 11.133 -17.863 1.00 87.00 71 PHE A CA 1
ATOM 559 C C . PHE A 1 71 ? 10.688 11.238 -18.905 1.00 87.00 71 PHE A C 1
ATOM 561 O O . PHE A 1 71 ? 10.726 12.213 -19.647 1.00 87.00 71 PHE A O 1
ATOM 568 N N . ALA A 1 72 ? 11.542 10.217 -19.022 1.00 86.19 72 ALA A N 1
ATOM 569 C CA . ALA A 1 72 ? 12.544 10.161 -20.082 1.00 86.19 72 ALA A CA 1
ATOM 570 C C . ALA A 1 72 ? 11.902 10.187 -21.484 1.00 86.19 72 ALA A C 1
ATOM 572 O O . ALA A 1 72 ? 12.381 10.890 -22.373 1.00 86.19 72 ALA A O 1
ATOM 573 N N . TYR A 1 73 ? 10.790 9.471 -21.668 1.00 87.25 73 TYR A N 1
ATOM 574 C CA . TYR A 1 73 ? 9.999 9.523 -22.896 1.00 87.25 73 TYR A CA 1
ATOM 575 C C . TYR A 1 73 ? 9.357 10.899 -23.123 1.00 87.25 73 TYR A C 1
ATOM 577 O O . TYR A 1 73 ? 9.532 11.472 -24.191 1.00 87.25 73 TYR A O 1
ATOM 585 N N . GLU A 1 74 ? 8.635 11.442 -22.138 1.00 86.88 74 GLU A N 1
ATOM 586 C CA . GLU A 1 74 ? 7.883 12.699 -22.308 1.00 86.88 74 GLU A CA 1
ATOM 587 C C . GLU A 1 74 ? 8.791 13.920 -22.520 1.00 86.88 74 GLU A C 1
ATOM 589 O O . GLU A 1 74 ? 8.452 14.811 -23.290 1.00 86.88 74 GLU A O 1
ATOM 594 N N . TRP A 1 75 ? 9.945 13.984 -21.850 1.00 87.62 75 TRP A N 1
ATOM 595 C CA . TRP A 1 75 ? 10.825 15.157 -21.919 1.00 87.62 75 TRP A CA 1
ATOM 596 C C . TRP A 1 75 ? 11.890 15.070 -23.005 1.00 87.62 75 TRP A C 1
ATOM 598 O O . TRP A 1 75 ? 12.304 16.098 -23.532 1.00 87.62 75 TRP A O 1
ATOM 608 N N . PHE A 1 76 ? 12.355 13.861 -23.325 1.00 87.12 76 PHE A N 1
ATOM 609 C CA . PHE A 1 76 ? 13.495 13.664 -24.224 1.00 87.12 76 PHE A CA 1
ATOM 610 C C . PHE A 1 76 ? 13.176 12.763 -25.419 1.00 87.12 76 PHE A C 1
ATOM 612 O O . PHE A 1 76 ? 14.087 12.414 -26.164 1.00 87.12 76 PHE A O 1
ATOM 619 N N . GLY A 1 77 ? 11.922 12.327 -25.587 1.00 83.69 77 GLY A N 1
ATOM 620 C CA . GLY A 1 77 ? 11.528 11.421 -26.670 1.00 83.69 77 GLY A CA 1
ATOM 621 C C . GLY A 1 77 ? 12.189 10.041 -26.591 1.00 83.69 77 GLY A C 1
ATOM 622 O O . GLY A 1 77 ? 12.232 9.324 -27.587 1.00 83.69 77 GLY A O 1
ATOM 623 N N . SER A 1 78 ? 12.732 9.658 -25.427 1.00 81.75 78 SER A N 1
ATOM 624 C CA . SER A 1 78 ? 13.470 8.399 -25.270 1.00 81.75 78 SER A CA 1
ATOM 625 C C . SER A 1 78 ? 12.580 7.187 -25.545 1.00 81.75 78 SER A C 1
ATOM 627 O O . SER A 1 78 ? 11.452 7.102 -25.059 1.00 81.75 78 SER A O 1
ATOM 629 N N . VAL A 1 79 ? 13.099 6.198 -26.275 1.00 79.81 79 VAL A N 1
ATOM 630 C CA . VAL A 1 79 ? 12.342 4.977 -26.567 1.00 79.81 79 VAL A CA 1
ATOM 631 C C . VAL A 1 79 ? 12.498 3.985 -25.412 1.00 79.81 79 VAL A C 1
ATOM 633 O O . VAL A 1 79 ? 13.587 3.489 -25.114 1.00 79.81 79 VAL A O 1
ATOM 636 N N . ASP A 1 80 ? 11.373 3.668 -24.773 1.00 77.19 80 ASP A N 1
ATOM 637 C CA . ASP A 1 80 ? 11.282 2.690 -23.680 1.00 77.19 80 ASP A CA 1
ATOM 638 C C . ASP A 1 80 ? 11.211 1.236 -24.202 1.00 77.19 80 ASP A C 1
ATOM 640 O O . ASP A 1 80 ? 10.230 0.542 -23.921 1.00 77.19 80 ASP A O 1
ATOM 644 N N . SER A 1 81 ? 12.169 0.770 -25.021 1.00 85.31 81 SER A N 1
ATOM 645 C CA . SER A 1 81 ? 12.161 -0.631 -25.497 1.00 85.31 81 SER A CA 1
ATOM 646 C C . SER A 1 81 ? 12.430 -1.615 -24.356 1.00 85.31 81 SER A C 1
ATOM 648 O O . SER A 1 81 ? 13.231 -1.349 -23.455 1.00 85.31 81 SER A O 1
ATOM 650 N N . TYR A 1 82 ? 11.745 -2.763 -24.371 1.00 87.56 82 TYR A N 1
ATOM 651 C CA . TYR A 1 82 ? 12.025 -3.850 -23.437 1.00 87.56 82 TYR A CA 1
ATOM 652 C C . TYR A 1 82 ? 13.431 -4.389 -23.658 1.00 87.56 82 TYR A C 1
ATOM 654 O O . TYR A 1 82 ? 14.126 -4.610 -22.673 1.00 87.56 82 TYR A O 1
ATOM 662 N N . SER A 1 83 ? 13.871 -4.549 -24.907 1.00 85.94 83 SER A N 1
ATOM 663 C CA . SER A 1 83 ? 15.240 -4.960 -25.245 1.00 85.94 83 SER A CA 1
ATOM 664 C C . SER A 1 83 ? 16.291 -4.072 -24.562 1.00 85.94 83 SER A C 1
ATOM 666 O O . SER A 1 83 ? 17.146 -4.575 -23.829 1.00 85.94 83 SER A O 1
ATOM 668 N N . ARG A 1 84 ? 16.168 -2.742 -24.684 1.00 85.06 84 ARG A N 1
ATOM 669 C CA . ARG A 1 84 ? 17.053 -1.771 -24.022 1.00 85.06 84 ARG A CA 1
ATOM 670 C C . ARG A 1 84 ? 16.922 -1.793 -22.500 1.00 85.06 84 ARG A C 1
ATOM 672 O O . ARG A 1 84 ? 17.928 -1.728 -21.794 1.00 85.06 84 ARG A O 1
ATOM 679 N N . ALA A 1 85 ? 15.702 -1.885 -21.970 1.00 89.00 85 ALA A N 1
ATOM 680 C CA . ALA A 1 85 ? 15.486 -1.964 -20.527 1.00 89.00 85 ALA A CA 1
ATOM 681 C C . ALA A 1 85 ? 16.121 -3.232 -19.931 1.00 89.00 85 ALA A C 1
ATOM 683 O O . ALA A 1 85 ? 16.795 -3.162 -18.907 1.00 89.00 85 ALA A O 1
ATOM 684 N N . ILE A 1 86 ? 15.960 -4.380 -20.592 1.00 91.56 86 ILE A N 1
ATOM 685 C CA . ILE A 1 86 ? 16.555 -5.655 -20.184 1.00 91.56 86 ILE A CA 1
ATOM 686 C C . ILE A 1 86 ? 18.075 -5.593 -20.300 1.00 91.56 86 ILE A C 1
ATOM 688 O O . ILE A 1 86 ? 18.750 -6.022 -19.370 1.00 91.56 86 ILE A O 1
ATOM 692 N N . TYR A 1 87 ? 18.624 -5.006 -21.366 1.00 90.25 87 TYR A N 1
ATOM 693 C CA . TYR A 1 87 ? 20.062 -4.758 -21.465 1.00 90.25 87 TYR A CA 1
ATOM 694 C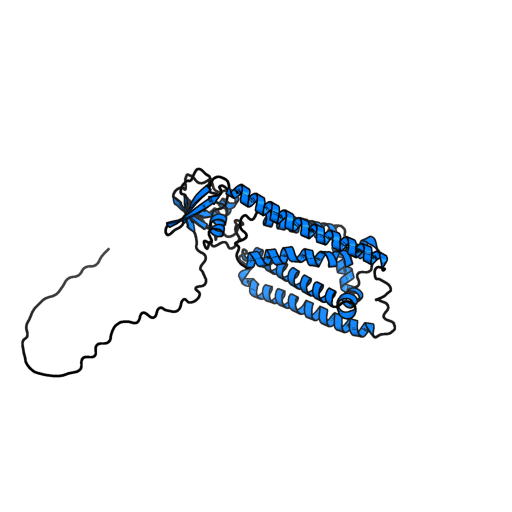 C . TYR A 1 87 ? 20.579 -3.960 -20.267 1.00 90.25 87 TYR A C 1
ATOM 696 O O . TYR A 1 87 ? 21.528 -4.383 -19.606 1.00 90.25 87 TYR A O 1
ATOM 704 N N . LEU A 1 88 ? 19.914 -2.850 -19.928 1.00 88.75 88 LEU A N 1
ATOM 705 C CA . LEU A 1 88 ? 20.290 -2.033 -18.778 1.00 88.75 88 LEU A CA 1
ATOM 706 C C . LEU A 1 88 ? 20.225 -2.833 -17.469 1.00 88.75 88 LEU A C 1
ATOM 708 O O . LEU A 1 88 ? 21.125 -2.736 -16.638 1.00 88.75 88 LEU A O 1
ATOM 712 N N . TYR A 1 89 ? 19.165 -3.617 -17.282 1.00 92.44 89 TYR A N 1
ATOM 713 C CA . TYR A 1 89 ? 18.894 -4.348 -16.047 1.00 92.44 89 TYR A CA 1
ATOM 714 C C . TYR A 1 89 ? 19.717 -5.623 -15.874 1.00 92.44 89 TYR A C 1
ATOM 716 O O . TYR A 1 89 ? 19.932 -6.032 -14.738 1.00 92.44 89 TYR A O 1
ATOM 724 N N . TRP A 1 90 ? 20.130 -6.270 -16.959 1.00 94.56 90 TRP A N 1
ATOM 725 C CA . TRP A 1 90 ? 20.759 -7.590 -16.923 1.00 94.56 90 TRP A CA 1
ATOM 726 C C . TRP A 1 90 ? 22.242 -7.555 -17.287 1.00 94.56 90 TRP A C 1
ATOM 728 O O . TRP A 1 90 ? 23.022 -8.296 -16.696 1.00 94.56 90 TRP A O 1
ATOM 738 N N . VAL A 1 91 ? 22.633 -6.693 -18.230 1.00 91.25 91 VAL A N 1
ATOM 739 C CA . VAL A 1 91 ? 23.998 -6.640 -18.774 1.00 91.25 91 VAL A CA 1
ATOM 740 C C . VAL A 1 91 ? 24.741 -5.410 -18.260 1.00 91.25 91 VAL A C 1
ATOM 742 O O . VAL A 1 91 ? 25.765 -5.551 -17.601 1.00 91.25 91 VAL A O 1
ATOM 745 N N . ALA A 1 92 ? 24.222 -4.206 -18.512 1.00 89.75 92 ALA A N 1
ATOM 746 C CA . ALA A 1 92 ? 24.973 -2.978 -18.252 1.00 89.75 92 ALA A CA 1
ATOM 747 C C . ALA A 1 92 ? 25.070 -2.634 -16.758 1.00 89.75 92 ALA A C 1
ATOM 749 O O . ALA A 1 92 ? 26.146 -2.309 -16.264 1.00 89.75 92 ALA A O 1
ATOM 750 N N . VAL A 1 93 ? 23.948 -2.681 -16.025 1.00 91.56 93 VAL A N 1
ATOM 751 C CA . VAL A 1 93 ? 23.906 -2.348 -14.591 1.00 91.56 93 VAL A CA 1
ATOM 752 C C . VAL A 1 93 ? 22.998 -3.332 -13.830 1.00 91.56 93 VAL A C 1
ATOM 754 O O . VAL A 1 93 ? 21.878 -2.980 -13.436 1.00 91.56 93 VAL A O 1
ATOM 757 N N . PRO A 1 94 ? 23.480 -4.560 -13.541 1.00 93.75 94 PRO A N 1
ATOM 758 C CA . PRO A 1 94 ? 22.694 -5.613 -12.884 1.00 93.75 94 PRO A CA 1
ATOM 759 C C . PRO A 1 94 ? 22.052 -5.204 -11.551 1.00 93.75 94 PRO A C 1
ATOM 761 O O . PRO A 1 94 ? 20.969 -5.667 -11.190 1.00 93.75 94 PRO A O 1
ATOM 764 N N . ALA A 1 95 ? 22.678 -4.273 -10.824 1.00 94.31 95 ALA A N 1
ATOM 765 C CA . ALA A 1 95 ? 22.136 -3.731 -9.581 1.00 94.31 95 ALA A CA 1
ATOM 766 C C . ALA A 1 95 ? 20.783 -3.013 -9.775 1.00 94.31 95 ALA A C 1
ATOM 768 O O . ALA A 1 95 ? 19.922 -3.077 -8.894 1.00 94.31 95 ALA A O 1
ATOM 769 N N . ILE A 1 96 ? 20.563 -2.347 -10.916 1.00 90.81 96 ILE A N 1
ATOM 770 C CA . ILE A 1 96 ? 19.270 -1.722 -11.241 1.00 90.81 96 ILE A CA 1
ATOM 771 C C . ILE A 1 96 ? 18.231 -2.807 -11.540 1.00 90.81 96 ILE A C 1
ATOM 773 O O . ILE A 1 96 ? 17.107 -2.723 -11.043 1.00 90.81 96 ILE A O 1
ATOM 777 N N . GLY A 1 97 ? 18.609 -3.860 -12.269 1.00 92.88 97 GLY A N 1
ATOM 778 C CA . GLY A 1 97 ? 17.724 -4.997 -12.521 1.00 92.88 97 GLY A CA 1
ATOM 779 C C . GLY A 1 97 ? 17.294 -5.714 -11.247 1.00 92.88 97 GLY A C 1
ATOM 780 O O . GLY A 1 97 ? 16.110 -5.998 -11.074 1.00 92.88 97 GLY A O 1
ATOM 781 N N . ALA A 1 98 ? 18.217 -5.919 -10.304 1.00 93.88 98 ALA A N 1
ATOM 782 C CA . ALA A 1 98 ? 17.895 -6.472 -8.991 1.00 93.88 98 ALA A CA 1
ATOM 783 C C . ALA A 1 98 ? 16.877 -5.595 -8.240 1.00 93.88 98 ALA A C 1
ATOM 785 O O . ALA A 1 98 ? 15.869 -6.103 -7.745 1.00 93.88 98 ALA A O 1
ATOM 786 N N . LYS A 1 99 ? 17.078 -4.268 -8.215 1.00 94.12 99 LYS A N 1
ATOM 787 C CA . LYS A 1 99 ? 16.112 -3.319 -7.629 1.00 94.12 99 LYS A CA 1
ATOM 788 C C . LYS A 1 99 ? 14.740 -3.410 -8.306 1.00 94.12 99 LYS A C 1
ATOM 790 O O . LYS A 1 99 ? 13.729 -3.409 -7.606 1.00 94.12 99 LYS A O 1
ATOM 795 N N . GLN A 1 100 ? 14.691 -3.542 -9.632 1.00 93.56 100 GLN A N 1
ATOM 796 C CA . GLN A 1 100 ? 13.437 -3.670 -10.379 1.00 93.56 100 GLN A CA 1
ATOM 797 C C . GLN A 1 100 ? 12.722 -5.001 -10.091 1.00 93.56 100 GLN A C 1
ATOM 799 O O . GLN A 1 100 ? 11.505 -5.017 -9.897 1.00 93.56 100 GLN A O 1
ATOM 804 N N . ALA A 1 101 ? 13.456 -6.113 -9.992 1.00 94.25 101 ALA A N 1
ATOM 805 C CA . ALA A 1 101 ? 12.903 -7.416 -9.617 1.00 94.25 101 ALA A CA 1
ATOM 806 C C . ALA A 1 101 ? 12.354 -7.416 -8.175 1.00 94.25 101 ALA A C 1
ATOM 808 O O . ALA A 1 101 ? 11.278 -7.967 -7.905 1.00 94.25 101 ALA A O 1
ATOM 809 N N . ILE A 1 102 ? 13.052 -6.741 -7.255 1.00 95.56 102 ILE A N 1
ATOM 810 C CA . ILE A 1 102 ? 12.595 -6.517 -5.877 1.00 95.56 102 ILE A CA 1
ATOM 811 C C . ILE A 1 102 ? 11.313 -5.681 -5.873 1.00 95.56 102 ILE A C 1
ATOM 813 O O . ILE A 1 102 ? 10.314 -6.124 -5.308 1.00 95.56 102 ILE A O 1
ATOM 817 N N . LEU A 1 103 ? 11.298 -4.524 -6.546 1.00 96.12 103 LEU A N 1
ATOM 818 C CA . LEU A 1 103 ? 10.114 -3.665 -6.672 1.00 96.12 103 LEU A CA 1
ATOM 819 C C . LEU A 1 103 ? 8.913 -4.451 -7.192 1.00 96.12 103 LEU A C 1
ATOM 821 O O . LEU A 1 103 ? 7.840 -4.413 -6.595 1.00 96.12 103 LEU A O 1
ATOM 825 N N . LEU A 1 104 ? 9.103 -5.207 -8.271 1.00 95.00 104 LEU A N 1
ATOM 826 C CA . LEU A 1 104 ? 8.057 -6.016 -8.876 1.00 95.00 104 LEU A CA 1
ATOM 827 C C . LEU A 1 104 ? 7.509 -7.050 -7.870 1.00 95.00 104 LEU A C 1
ATOM 829 O O . LEU A 1 104 ? 6.298 -7.257 -7.780 1.00 95.00 104 LEU A O 1
ATOM 833 N N . THR A 1 105 ? 8.366 -7.678 -7.060 1.00 95.19 105 THR A N 1
ATOM 834 C CA . THR A 1 105 ? 7.976 -8.605 -5.972 1.00 95.19 105 THR A CA 1
ATOM 835 C C . THR A 1 105 ? 7.221 -7.927 -4.840 1.00 95.19 105 THR A C 1
ATOM 837 O O . THR A 1 105 ? 6.167 -8.424 -4.432 1.00 95.19 105 THR A O 1
ATOM 840 N N . ILE A 1 106 ? 7.697 -6.774 -4.378 1.00 97.12 106 ILE A N 1
ATOM 841 C CA . ILE A 1 106 ? 7.039 -5.983 -3.337 1.00 97.12 106 ILE A CA 1
ATOM 842 C C . ILE A 1 106 ? 5.660 -5.518 -3.820 1.00 97.12 106 ILE A C 1
ATOM 844 O O . ILE A 1 106 ? 4.668 -5.752 -3.132 1.00 97.12 106 ILE A O 1
ATOM 848 N N . ALA A 1 107 ? 5.575 -4.923 -5.013 1.00 96.94 107 ALA A N 1
ATOM 849 C CA . ALA A 1 107 ? 4.336 -4.399 -5.583 1.00 96.94 107 ALA A CA 1
ATOM 850 C C . ALA A 1 107 ? 3.284 -5.497 -5.798 1.00 96.94 107 ALA A C 1
ATOM 852 O O . ALA A 1 107 ? 2.128 -5.330 -5.408 1.00 96.94 107 ALA A O 1
ATOM 853 N N . TRP A 1 108 ? 3.68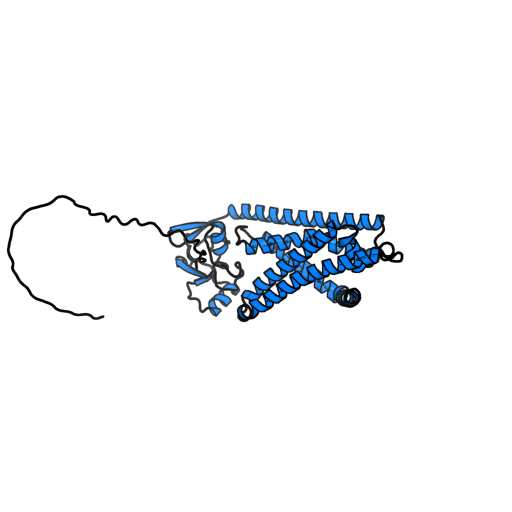6 -6.652 -6.341 1.00 97.31 108 TRP A N 1
ATOM 854 C CA . TRP A 1 108 ? 2.781 -7.790 -6.528 1.00 97.31 108 TRP A CA 1
ATOM 855 C C . TRP A 1 108 ? 2.275 -8.350 -5.201 1.00 97.31 108 TRP A C 1
ATOM 857 O O . TRP A 1 108 ? 1.077 -8.583 -5.046 1.00 97.31 108 TRP A O 1
ATOM 867 N N . THR A 1 109 ? 3.164 -8.503 -4.217 1.00 96.25 109 THR A N 1
ATOM 868 C CA . THR A 1 109 ? 2.791 -8.983 -2.881 1.00 96.25 109 THR A CA 1
ATOM 869 C C . THR A 1 109 ? 1.845 -8.002 -2.190 1.00 96.25 109 THR A C 1
ATOM 871 O O . THR A 1 109 ? 0.808 -8.415 -1.675 1.00 96.25 109 THR A O 1
ATOM 874 N N . HIS A 1 110 ? 2.146 -6.701 -2.234 1.00 97.00 110 HIS A N 1
ATOM 875 C CA . HIS A 1 110 ? 1.283 -5.641 -1.710 1.00 97.00 110 HIS A CA 1
ATOM 876 C C . HIS A 1 110 ? -0.113 -5.671 -2.352 1.00 97.00 110 HIS A C 1
ATOM 878 O O . HIS A 1 110 ? -1.122 -5.605 -1.642 1.00 97.00 110 HIS A O 1
ATOM 884 N N . GLY A 1 111 ? -0.177 -5.824 -3.679 1.00 95.94 111 GLY A N 1
ATOM 885 C CA . GLY A 1 111 ? -1.429 -5.963 -4.422 1.00 95.94 111 GLY A CA 1
ATOM 886 C C . GLY A 1 111 ? -2.214 -7.210 -4.013 1.00 95.94 111 GLY A C 1
ATOM 887 O O . GLY A 1 111 ? -3.392 -7.112 -3.671 1.00 95.94 111 GLY A O 1
ATOM 888 N N . CYS A 1 112 ? -1.557 -8.372 -3.955 1.00 96.25 112 CYS A N 1
ATOM 889 C CA . CYS A 1 112 ? -2.178 -9.641 -3.569 1.00 96.25 112 CYS A CA 1
ATOM 890 C C . CYS A 1 112 ? -2.726 -9.608 -2.137 1.00 96.25 112 CYS A C 1
ATOM 892 O O . CYS A 1 112 ? -3.856 -10.033 -1.896 1.00 96.25 112 CYS A O 1
ATOM 894 N N . VAL A 1 113 ? -1.958 -9.078 -1.181 1.00 94.50 113 VAL A N 1
ATOM 895 C CA . VAL A 1 113 ? -2.387 -8.960 0.221 1.00 94.50 113 VAL A CA 1
ATOM 896 C C . VAL A 1 113 ? -3.548 -7.973 0.350 1.00 94.50 113 VAL A C 1
ATOM 898 O O . VAL A 1 113 ? -4.524 -8.275 1.042 1.00 94.50 113 VAL A O 1
ATOM 901 N N . GLY A 1 114 ? -3.497 -6.834 -0.347 1.00 93.69 114 GLY A N 1
ATOM 902 C CA . GLY A 1 114 ? -4.590 -5.859 -0.380 1.00 93.69 114 GLY A CA 1
ATOM 903 C C . GLY A 1 114 ? -5.882 -6.442 -0.960 1.00 93.69 114 GLY A C 1
ATOM 904 O O . GLY A 1 114 ? -6.955 -6.308 -0.363 1.00 93.69 114 GLY A O 1
ATOM 905 N N . LEU A 1 115 ? -5.773 -7.164 -2.077 1.00 94.81 115 LEU A N 1
ATOM 906 C CA . LEU A 1 115 ? -6.892 -7.835 -2.734 1.00 94.81 115 LEU A CA 1
ATOM 907 C C . LEU A 1 115 ? -7.479 -8.942 -1.850 1.00 94.81 115 LEU A C 1
ATOM 909 O O . LEU A 1 115 ? -8.685 -8.962 -1.608 1.00 94.81 115 LEU A O 1
ATOM 913 N N . HIS A 1 116 ? -6.634 -9.810 -1.288 1.00 94.06 116 HIS A N 1
ATOM 914 C CA . HIS A 1 116 ? -7.049 -10.837 -0.330 1.00 94.06 116 HIS A CA 1
ATOM 915 C C . HIS A 1 116 ? -7.788 -10.223 0.862 1.00 94.06 116 HIS A C 1
ATOM 917 O O . HIS A 1 116 ? -8.838 -10.708 1.293 1.00 94.06 116 HIS A O 1
ATOM 923 N N . TYR A 1 117 ? -7.265 -9.119 1.389 1.00 89.81 117 TYR A N 1
ATOM 924 C CA . TYR A 1 117 ? -7.851 -8.424 2.521 1.00 89.81 117 TYR A CA 1
ATOM 925 C C . TYR A 1 117 ? -9.259 -7.880 2.237 1.00 89.81 117 TYR A C 1
ATOM 927 O O . TYR A 1 117 ? -10.128 -7.918 3.114 1.00 89.81 117 TYR A O 1
ATOM 935 N N . TRP A 1 118 ? -9.494 -7.392 1.020 1.00 90.62 118 TRP A N 1
ATOM 936 C CA . TRP A 1 118 ? -10.813 -6.951 0.578 1.00 90.62 118 TRP A CA 1
ATOM 937 C C . TRP A 1 118 ? -11.756 -8.132 0.315 1.00 90.62 118 TRP A C 1
ATOM 939 O O . TRP A 1 118 ? -12.878 -8.150 0.833 1.00 90.62 118 TRP A O 1
ATOM 949 N N . LEU A 1 119 ? -11.298 -9.133 -0.440 1.00 93.31 119 LEU A N 1
ATOM 950 C CA . LEU A 1 119 ? -12.130 -10.235 -0.916 1.00 93.31 119 LEU A CA 1
ATOM 951 C C . LEU A 1 119 ? -12.486 -11.253 0.168 1.00 93.31 119 LEU A C 1
ATOM 953 O O . LEU A 1 119 ? -13.558 -11.842 0.096 1.00 93.31 119 LEU A O 1
ATOM 957 N N . ARG A 1 120 ? -11.682 -11.414 1.227 1.00 91.00 120 ARG A N 1
ATOM 958 C CA . ARG A 1 120 ? -11.970 -12.374 2.316 1.00 91.00 120 ARG A CA 1
ATOM 959 C C . ARG A 1 120 ? -13.273 -12.137 3.076 1.00 91.00 120 ARG A C 1
ATOM 961 O O . ARG A 1 120 ? -13.685 -12.985 3.859 1.00 91.00 120 ARG A O 1
ATOM 968 N N . LEU A 1 121 ? -13.890 -10.970 2.898 1.00 88.38 121 LEU A N 1
ATOM 969 C CA . LEU A 1 121 ? -15.203 -10.652 3.460 1.00 88.38 121 LEU A CA 1
ATOM 970 C C . LEU A 1 121 ? -16.361 -11.114 2.560 1.00 88.38 121 LEU A C 1
ATOM 972 O O . LEU A 1 121 ? -17.513 -11.051 2.980 1.00 88.38 121 LEU A O 1
ATOM 976 N N . LYS A 1 122 ? -16.077 -11.537 1.325 1.00 91.56 122 LYS A N 1
ATOM 977 C CA . LYS A 1 122 ? -17.057 -12.055 0.370 1.00 91.56 122 LYS A CA 1
ATOM 978 C C . LYS A 1 122 ? -17.232 -13.557 0.590 1.00 91.56 122 LYS A C 1
ATOM 980 O O . LYS A 1 122 ? -16.251 -14.281 0.719 1.00 91.56 122 LYS A O 1
ATOM 985 N N . SER A 1 123 ? -18.476 -14.028 0.605 1.00 91.94 123 SER A N 1
ATOM 986 C CA . SER A 1 123 ? -18.828 -15.429 0.892 1.00 91.94 123 SER A CA 1
ATOM 987 C C . SER A 1 123 ? -18.265 -16.433 -0.121 1.00 91.94 123 SER A C 1
ATOM 989 O O . SER A 1 123 ? -17.964 -17.565 0.246 1.00 91.94 123 SER A O 1
ATOM 991 N N . TRP A 1 124 ? -18.098 -16.026 -1.382 1.00 95.50 124 TRP A N 1
ATOM 992 C CA . TRP A 1 124 ? -17.554 -16.872 -2.448 1.00 95.50 124 TRP A CA 1
ATOM 993 C C . TRP A 1 124 ? -16.028 -17.023 -2.380 1.00 95.50 124 TRP A C 1
ATOM 995 O O . TRP A 1 124 ? -15.488 -18.048 -2.788 1.00 95.50 124 TRP A O 1
ATOM 1005 N N . TYR A 1 125 ? -15.318 -16.031 -1.839 1.00 96.25 125 TYR A N 1
ATOM 1006 C CA . TYR A 1 125 ? -13.859 -15.974 -1.923 1.00 96.25 125 TYR A CA 1
ATOM 1007 C C . TYR A 1 125 ? -13.139 -17.129 -1.214 1.00 96.25 125 TYR A C 1
ATOM 1009 O O . TYR A 1 125 ? -12.220 -17.675 -1.816 1.00 96.25 125 TYR A O 1
ATOM 1017 N N . PRO A 1 126 ? -13.538 -17.580 -0.006 1.00 94.25 126 PRO A N 1
ATOM 1018 C CA . PRO A 1 126 ? -12.915 -18.742 0.627 1.00 94.25 126 PRO A CA 1
ATOM 1019 C C . PRO A 1 126 ? -12.965 -20.013 -0.228 1.00 94.25 126 PRO A C 1
ATOM 1021 O O . PRO A 1 126 ? -12.044 -20.818 -0.149 1.00 94.25 126 PRO A O 1
ATOM 1024 N N . LYS A 1 127 ? -14.004 -20.176 -1.063 1.00 96.25 127 LYS A N 1
ATOM 1025 C CA . LYS A 1 127 ? -14.145 -21.326 -1.968 1.00 96.25 127 LYS A CA 1
ATOM 1026 C C . LYS A 1 127 ? -13.156 -21.243 -3.135 1.00 96.25 127 LYS A C 1
ATOM 1028 O O . LYS A 1 127 ? -12.532 -22.237 -3.478 1.00 96.25 127 LYS A O 1
ATOM 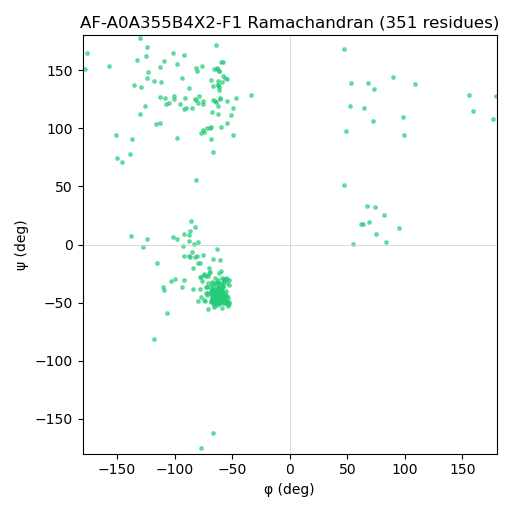1033 N N . CYS A 1 128 ? -12.974 -20.050 -3.703 1.00 97.19 128 CYS A N 1
ATOM 1034 C CA . CYS A 1 128 ? -12.071 -19.824 -4.838 1.00 97.19 128 CYS A CA 1
ATOM 1035 C C . CYS A 1 128 ? -10.619 -19.524 -4.426 1.00 97.19 128 CYS A C 1
ATOM 1037 O O . CYS A 1 128 ? -9.738 -19.466 -5.282 1.00 97.19 128 CYS A O 1
ATOM 1039 N N . PHE A 1 129 ? -10.357 -19.305 -3.134 1.00 96.31 129 PHE A N 1
ATOM 1040 C CA . PHE A 1 129 ? -9.051 -18.884 -2.627 1.00 96.31 129 PHE A CA 1
ATOM 1041 C C . PHE A 1 129 ? -7.895 -19.791 -3.071 1.00 96.31 129 PHE A C 1
ATOM 1043 O O . PHE A 1 129 ? -6.901 -19.230 -3.527 1.00 96.31 129 PHE A O 1
ATOM 1050 N N . PRO A 1 130 ? -7.988 -21.138 -3.008 1.00 96.94 130 PRO A N 1
ATOM 1051 C CA . PRO A 1 130 ? -6.881 -22.000 -3.422 1.00 96.94 130 PRO A CA 1
ATOM 1052 C C . PRO A 1 130 ? -6.479 -21.787 -4.886 1.00 96.94 130 PRO A C 1
ATOM 1054 O O . PRO A 1 130 ? -5.295 -21.654 -5.180 1.00 96.94 130 PRO A O 1
ATOM 1057 N N . LEU A 1 131 ? -7.462 -21.668 -5.786 1.00 97.38 131 LEU A N 1
ATOM 1058 C CA . LEU A 1 131 ? -7.222 -21.420 -7.208 1.00 97.38 131 LEU A CA 1
ATOM 1059 C C . LEU A 1 131 ? -6.608 -20.034 -7.436 1.00 97.38 131 LEU A C 1
ATOM 1061 O O . LEU A 1 131 ? -5.586 -19.912 -8.104 1.00 97.38 131 LEU A O 1
ATOM 1065 N N . LEU A 1 132 ? -7.198 -18.989 -6.850 1.00 97.00 132 LEU A N 1
ATOM 1066 C CA . LEU A 1 132 ? -6.691 -17.619 -6.991 1.00 97.00 132 LEU A CA 1
ATOM 1067 C C . LEU A 1 132 ? -5.277 -17.471 -6.418 1.00 97.00 132 LEU A C 1
ATOM 1069 O O . LEU A 1 132 ? -4.457 -16.752 -6.984 1.00 97.00 132 LEU A O 1
ATOM 1073 N N . PHE A 1 133 ? -4.984 -18.156 -5.313 1.00 97.12 133 PHE A N 1
ATOM 1074 C CA . PHE A 1 133 ? -3.649 -18.202 -4.732 1.00 97.12 133 PHE A CA 1
ATOM 1075 C C . PHE A 1 133 ? -2.660 -18.915 -5.657 1.00 97.12 133 PHE A C 1
ATOM 1077 O O . PHE A 1 133 ? -1.586 -18.372 -5.905 1.00 97.12 133 PHE A O 1
ATOM 1084 N N . ALA A 1 134 ? -3.027 -20.079 -6.206 1.00 97.94 134 ALA A N 1
ATOM 1085 C CA . ALA A 1 134 ? -2.190 -20.805 -7.158 1.00 97.94 134 ALA A CA 1
ATOM 1086 C C . ALA A 1 134 ? -1.867 -19.942 -8.385 1.00 97.94 134 ALA A C 1
ATOM 1088 O O . ALA A 1 134 ? -0.701 -19.808 -8.744 1.00 97.94 134 ALA A O 1
ATOM 1089 N N . VAL A 1 135 ? -2.867 -19.270 -8.966 1.00 97.69 135 VAL A N 1
ATOM 1090 C CA . VAL A 1 135 ? -2.667 -18.339 -10.087 1.00 97.69 135 VAL A CA 1
ATOM 1091 C C . VAL A 1 135 ? -1.749 -17.182 -9.690 1.00 97.69 135 VAL A C 1
ATOM 1093 O O . VAL A 1 135 ? -0.775 -16.907 -10.387 1.00 97.69 135 VAL A O 1
ATOM 1096 N N . ALA A 1 136 ? -2.005 -16.519 -8.559 1.00 96.81 136 ALA A N 1
ATOM 1097 C CA . ALA A 1 136 ? -1.192 -15.389 -8.111 1.00 96.81 136 ALA A CA 1
ATOM 1098 C C . ALA A 1 136 ? 0.271 -15.781 -7.837 1.00 96.81 136 ALA A C 1
ATOM 1100 O O . ALA A 1 136 ? 1.189 -15.009 -8.132 1.00 96.81 136 ALA A O 1
ATOM 1101 N N . PHE A 1 137 ? 0.487 -16.980 -7.294 1.00 96.75 137 PHE A N 1
ATOM 1102 C CA . PHE A 1 137 ? 1.810 -17.547 -7.069 1.00 96.75 137 PHE A CA 1
ATOM 1103 C C . PHE A 1 137 ? 2.506 -17.885 -8.392 1.00 96.75 137 PHE A C 1
ATOM 1105 O O . PHE A 1 137 ? 3.632 -17.441 -8.613 1.00 96.75 137 PHE A O 1
ATOM 1112 N N . LEU A 1 138 ? 1.823 -18.593 -9.300 1.00 97.69 138 LEU A N 1
ATOM 1113 C CA . LEU A 1 138 ? 2.359 -18.965 -10.612 1.00 97.69 138 LEU A CA 1
ATOM 1114 C C . LEU A 1 138 ? 2.745 -17.735 -11.433 1.00 97.69 138 LEU A C 1
ATOM 1116 O O . LEU A 1 138 ? 3.857 -17.687 -11.943 1.00 97.69 138 LEU A O 1
AT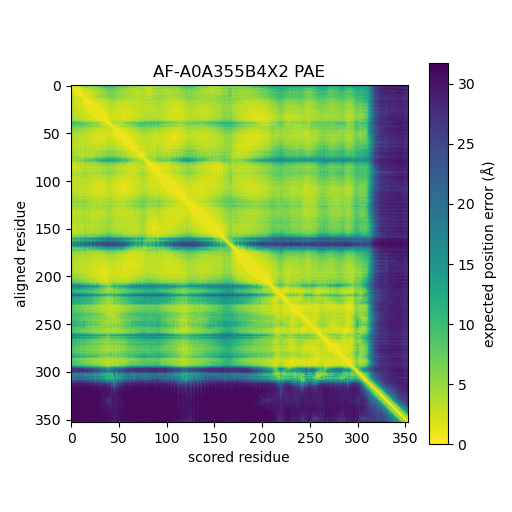OM 1120 N N . VAL A 1 139 ? 1.898 -16.703 -11.496 1.00 97.00 139 VAL A N 1
ATOM 1121 C CA . VAL A 1 139 ? 2.240 -15.429 -12.158 1.00 97.00 139 VAL A CA 1
ATOM 1122 C C . VAL A 1 139 ? 3.486 -14.799 -11.526 1.00 97.00 139 VAL A C 1
ATOM 1124 O O . VAL A 1 139 ? 4.370 -14.310 -12.233 1.00 97.00 139 VAL A O 1
ATOM 1127 N N . GLY A 1 140 ? 3.591 -14.855 -10.195 1.00 94.62 140 GLY A N 1
ATOM 1128 C CA . GLY A 1 140 ? 4.746 -14.374 -9.441 1.00 94.62 140 GLY A CA 1
ATOM 1129 C C . GLY A 1 140 ? 6.060 -15.076 -9.800 1.00 94.62 140 GLY A C 1
ATOM 1130 O O . GLY A 1 140 ? 7.093 -14.411 -9.877 1.00 94.62 140 GLY A O 1
ATOM 1131 N N . VAL A 1 141 ? 6.019 -16.389 -10.046 1.00 95.69 141 VAL A N 1
ATOM 1132 C CA . VAL A 1 141 ? 7.181 -17.204 -10.445 1.00 95.69 141 VAL A CA 1
ATOM 1133 C C . VAL A 1 141 ? 7.485 -17.046 -11.936 1.00 95.69 141 VAL A C 1
ATOM 1135 O O . VAL A 1 141 ? 8.625 -16.764 -12.306 1.00 95.69 141 VAL A O 1
ATOM 1138 N N . LEU A 1 142 ? 6.470 -17.165 -12.795 1.00 96.44 142 LEU A N 1
ATOM 1139 C CA . LEU A 1 142 ? 6.610 -17.121 -14.252 1.00 96.44 142 LEU A CA 1
ATOM 1140 C C . LEU A 1 142 ? 7.188 -15.796 -14.740 1.00 96.44 142 LEU A C 1
ATOM 1142 O O . LEU A 1 142 ? 8.028 -15.796 -15.631 1.00 96.44 142 LEU A O 1
ATOM 1146 N N . ARG A 1 143 ? 6.818 -14.665 -14.132 1.00 94.06 143 ARG A N 1
ATOM 1147 C CA . ARG A 1 143 ? 7.420 -13.366 -14.481 1.00 94.06 143 ARG A CA 1
ATOM 1148 C C . ARG A 1 143 ? 8.923 -13.307 -14.161 1.00 94.06 143 ARG A C 1
ATOM 1150 O O . ARG A 1 143 ? 9.666 -12.665 -14.893 1.00 94.06 143 ARG A O 1
ATOM 1157 N N . CYS A 1 144 ? 9.378 -13.965 -13.087 1.00 92.25 144 CYS A N 1
ATOM 1158 C CA . CYS A 1 144 ? 10.794 -13.998 -12.720 1.00 92.25 144 CYS A CA 1
ATOM 1159 C C . CYS A 1 144 ? 11.569 -14.880 -13.700 1.00 92.25 144 CYS A C 1
ATOM 1161 O O . CYS A 1 144 ? 12.618 -14.467 -14.180 1.00 92.25 144 CYS A O 1
ATOM 1163 N N . LEU A 1 145 ? 11.017 -16.045 -14.056 1.00 95.69 145 LEU A N 1
ATOM 1164 C CA . LEU A 1 145 ? 11.572 -16.910 -15.103 1.00 95.69 145 LEU A CA 1
ATOM 1165 C C . LEU A 1 145 ? 11.587 -16.217 -16.473 1.00 95.69 145 LEU A C 1
ATOM 1167 O O . LEU A 1 145 ? 12.557 -16.324 -17.214 1.00 95.69 145 LEU A O 1
ATOM 1171 N N . GLY A 1 146 ? 10.539 -15.461 -16.799 1.00 94.69 146 GLY A N 1
ATOM 1172 C CA . GLY A 1 146 ? 10.480 -14.655 -18.014 1.00 94.69 146 GLY A CA 1
ATOM 1173 C C . GLY A 1 146 ? 11.564 -13.577 -18.043 1.00 94.69 146 GLY A C 1
ATOM 1174 O O . GLY A 1 146 ? 12.230 -13.415 -19.060 1.00 94.69 146 GLY A O 1
ATOM 1175 N N . PHE A 1 147 ? 11.797 -12.885 -16.922 1.00 93.56 147 PHE A N 1
ATOM 1176 C CA . PHE A 1 147 ? 12.864 -11.889 -16.809 1.00 93.56 147 PHE A CA 1
ATOM 1177 C C . PHE A 1 147 ? 14.261 -12.508 -16.961 1.00 93.56 147 PHE A C 1
ATOM 1179 O O . PHE A 1 147 ? 15.086 -11.961 -17.690 1.00 93.56 147 PHE A O 1
ATOM 1186 N N . THR A 1 148 ? 14.525 -13.665 -16.343 1.00 94.94 148 THR A N 1
ATOM 1187 C CA . THR A 1 148 ? 15.821 -14.350 -16.498 1.00 94.94 148 THR A CA 1
ATOM 1188 C C . THR A 1 148 ? 16.024 -14.880 -17.915 1.00 94.94 148 THR A C 1
ATOM 1190 O O . THR A 1 148 ? 17.122 -14.761 -18.456 1.00 94.94 148 THR A O 1
ATOM 1193 N N . GLN A 1 149 ? 14.977 -15.421 -18.545 1.00 96.44 149 GLN A N 1
ATOM 1194 C CA . GLN A 1 149 ? 15.032 -15.865 -19.937 1.00 96.44 149 GLN A CA 1
ATOM 1195 C C . GLN A 1 149 ? 15.295 -14.696 -20.889 1.00 96.44 149 GLN A C 1
ATOM 1197 O O . GLN A 1 149 ? 16.135 -14.805 -21.778 1.00 96.44 149 GLN A O 1
ATOM 1202 N N . ALA A 1 150 ? 14.622 -13.566 -20.678 1.00 93.75 150 ALA A N 1
ATOM 1203 C CA . ALA A 1 150 ? 14.829 -12.364 -21.472 1.00 93.75 150 ALA A CA 1
ATOM 1204 C C . ALA A 1 150 ? 16.252 -11.806 -21.313 1.00 93.75 150 ALA A C 1
ATOM 1206 O O . ALA A 1 150 ? 16.877 -11.424 -22.298 1.00 93.75 150 ALA A O 1
ATOM 1207 N N . GLY A 1 151 ? 16.786 -11.817 -20.089 1.00 94.06 151 GLY A N 1
ATOM 1208 C CA . GLY A 1 151 ? 18.169 -11.439 -19.816 1.00 94.06 151 GLY A CA 1
ATOM 1209 C C . GLY A 1 151 ? 19.183 -12.312 -20.555 1.00 94.06 151 GLY A C 1
ATOM 1210 O O . GLY A 1 151 ? 20.074 -11.788 -21.217 1.00 94.06 151 GLY A O 1
ATOM 1211 N N . ARG A 1 152 ? 19.007 -13.641 -20.513 1.00 94.62 152 ARG A N 1
ATOM 1212 C CA . ARG A 1 152 ? 19.848 -14.594 -21.264 1.00 94.62 152 ARG A CA 1
ATOM 1213 C C . ARG A 1 152 ? 19.817 -14.338 -22.765 1.00 94.62 152 ARG A C 1
ATOM 1215 O O . ARG A 1 152 ? 20.855 -14.433 -23.409 1.00 94.62 152 ARG A O 1
ATOM 1222 N N . GLU A 1 153 ? 18.644 -14.029 -23.305 1.00 92.88 153 GLU A N 1
ATOM 1223 C CA . GLU A 1 153 ? 18.496 -13.750 -24.729 1.00 92.88 153 GLU A CA 1
ATOM 1224 C C . GLU A 1 153 ? 19.207 -12.456 -25.127 1.00 92.88 153 GLU A C 1
ATOM 1226 O O . GLU A 1 153 ? 20.009 -12.456 -26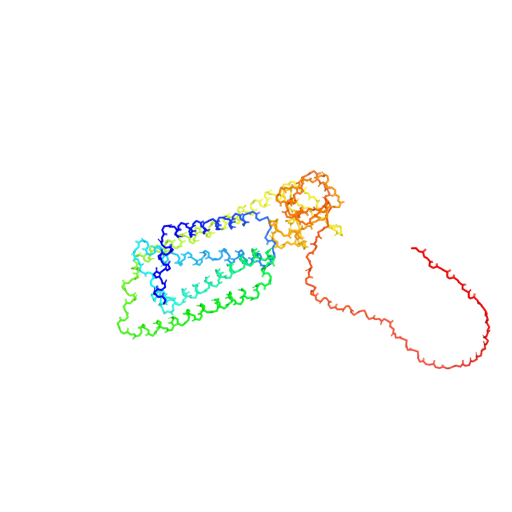.056 1.00 92.88 153 GLU A O 1
ATOM 1231 N N . VAL A 1 154 ? 19.019 -11.375 -24.364 1.00 90.94 154 VAL A N 1
ATOM 1232 C CA . VAL A 1 154 ? 19.733 -10.115 -24.610 1.00 90.94 154 VAL A CA 1
ATOM 1233 C C . VAL A 1 154 ? 21.246 -10.295 -24.484 1.00 90.94 154 VAL A C 1
ATOM 1235 O O . VAL A 1 154 ? 21.979 -9.778 -25.318 1.00 90.94 154 VAL A O 1
ATOM 1238 N N . SER A 1 155 ? 21.734 -11.084 -23.521 1.00 92.00 155 SER A N 1
ATOM 1239 C CA . SER A 1 155 ? 23.165 -11.405 -23.419 1.00 92.00 155 SER A CA 1
ATOM 1240 C C . SER A 1 155 ? 23.733 -12.087 -24.668 1.00 92.00 155 SER A C 1
ATOM 1242 O O . SER A 1 155 ? 24.917 -11.911 -24.936 1.00 92.00 155 SER A O 1
ATOM 1244 N N . ARG A 1 156 ? 22.924 -12.843 -25.427 1.00 91.31 156 ARG A N 1
ATOM 1245 C CA . ARG A 1 156 ? 23.335 -13.409 -26.724 1.00 91.31 156 ARG A CA 1
ATOM 1246 C C . ARG A 1 156 ? 23.315 -12.355 -27.822 1.00 91.31 156 ARG A C 1
ATOM 1248 O O . ARG A 1 156 ? 24.276 -12.262 -28.573 1.00 91.31 156 ARG A O 1
ATOM 1255 N N . LEU A 1 157 ? 22.251 -11.554 -27.888 1.00 87.69 157 LEU A N 1
ATOM 1256 C CA . LEU A 1 157 ? 22.089 -10.514 -28.909 1.00 87.69 157 LEU A CA 1
ATOM 1257 C C . LEU A 1 157 ? 23.200 -9.461 -28.850 1.00 87.69 157 LEU A C 1
ATOM 1259 O O . LEU A 1 157 ? 23.677 -9.037 -29.892 1.00 87.69 157 LEU A O 1
ATOM 1263 N N . VAL A 1 158 ? 23.667 -9.102 -27.650 1.00 87.06 158 VAL A N 1
ATOM 1264 C CA . VAL A 1 158 ? 24.774 -8.144 -27.457 1.00 87.06 158 VAL A CA 1
ATOM 1265 C C . VAL A 1 158 ? 26.090 -8.620 -28.087 1.00 87.06 158 VAL A C 1
ATOM 1267 O O . VAL A 1 158 ? 26.943 -7.799 -28.398 1.00 87.06 158 VAL A O 1
ATOM 1270 N N . GLN A 1 159 ? 26.273 -9.930 -28.276 1.00 87.44 159 GLN A N 1
ATOM 1271 C CA . GLN A 1 159 ? 27.475 -10.482 -28.914 1.00 87.44 159 GLN A CA 1
ATOM 1272 C C . GLN A 1 159 ? 27.427 -10.391 -30.446 1.00 87.44 159 GLN A C 1
ATOM 1274 O O . GLN A 1 159 ? 28.423 -10.680 -31.105 1.00 87.44 159 GLN A O 1
ATOM 1279 N N . ILE A 1 160 ? 26.277 -10.029 -31.023 1.00 85.88 160 ILE A N 1
ATOM 1280 C CA . ILE A 1 160 ? 26.115 -9.868 -32.467 1.00 85.88 160 ILE A CA 1
ATOM 1281 C C . ILE A 1 160 ? 26.637 -8.471 -32.853 1.00 85.88 160 ILE A C 1
ATOM 1283 O O . ILE A 1 160 ? 26.141 -7.487 -32.300 1.00 85.88 160 ILE A O 1
ATOM 1287 N N . PRO A 1 161 ? 27.589 -8.356 -33.802 1.00 77.00 161 PRO A N 1
ATOM 1288 C CA . PRO A 1 161 ? 28.235 -7.085 -34.156 1.00 77.00 161 PRO A CA 1
ATOM 1289 C C . PRO A 1 161 ? 27.285 -5.945 -34.561 1.00 77.00 161 PRO A C 1
ATOM 1291 O O . PRO A 1 161 ? 27.590 -4.785 -34.308 1.00 77.00 161 PRO A O 1
ATOM 1294 N N . ASP A 1 162 ? 26.118 -6.267 -35.126 1.00 78.38 162 ASP A N 1
ATOM 1295 C CA . ASP A 1 162 ? 25.143 -5.284 -35.627 1.00 78.38 162 ASP A CA 1
ATOM 1296 C C . ASP A 1 162 ? 24.080 -4.864 -34.592 1.00 78.38 162 ASP A C 1
ATOM 1298 O O . ASP A 1 162 ? 23.085 -4.209 -34.926 1.00 78.38 162 ASP A O 1
ATOM 1302 N N . TRP A 1 163 ? 24.227 -5.247 -33.321 1.00 75.75 163 TRP A N 1
ATOM 1303 C CA . TRP A 1 163 ? 23.233 -4.909 -32.305 1.00 75.75 163 TRP A CA 1
ATOM 1304 C C . TRP A 1 163 ? 23.351 -3.444 -31.845 1.00 75.75 163 TRP A C 1
ATOM 1306 O O . TRP A 1 163 ? 24.115 -3.098 -30.948 1.00 75.75 163 TRP A O 1
ATOM 1316 N N . THR A 1 164 ? 22.543 -2.569 -32.449 1.00 67.31 164 THR A N 1
ATOM 1317 C CA . THR A 1 164 ? 22.607 -1.099 -32.293 1.00 67.31 164 THR A CA 1
ATOM 1318 C C . THR A 1 164 ? 21.612 -0.505 -31.283 1.00 67.31 164 THR A C 1
ATOM 1320 O O . THR A 1 164 ? 21.537 0.715 -31.113 1.00 67.31 164 THR A O 1
ATOM 1323 N N . GLU A 1 165 ? 20.849 -1.331 -30.556 1.00 64.50 165 GLU A N 1
ATOM 1324 C CA . GLU A 1 165 ? 19.840 -0.846 -29.593 1.00 64.50 165 GLU A CA 1
ATOM 1325 C C . GLU A 1 165 ? 20.431 -0.113 -28.361 1.00 64.50 165 GLU A C 1
ATOM 1327 O O . GLU A 1 165 ? 19.691 0.537 -27.615 1.00 64.50 165 GLU A O 1
ATOM 1332 N N . THR A 1 166 ? 21.747 -0.184 -28.130 1.00 61.84 166 THR A N 1
ATOM 1333 C CA . THR A 1 166 ? 22.439 0.437 -26.980 1.00 61.84 166 THR A CA 1
ATOM 1334 C C . THR A 1 166 ? 22.672 1.933 -27.123 1.00 61.84 166 THR A C 1
ATOM 1336 O O . THR A 1 166 ? 22.553 2.658 -26.130 1.00 61.84 166 THR A O 1
ATOM 1339 N N . GLU A 1 167 ? 23.001 2.395 -28.329 1.00 55.19 167 GLU A N 1
ATOM 1340 C CA . GLU A 1 167 ? 23.458 3.765 -28.583 1.00 55.19 167 GLU A CA 1
ATOM 1341 C C . GLU A 1 167 ? 22.371 4.653 -29.194 1.00 55.19 167 GLU A C 1
ATOM 1343 O O . GLU A 1 167 ? 22.304 5.836 -28.871 1.00 55.19 167 GLU A O 1
ATOM 1348 N N . ALA A 1 168 ? 21.457 4.095 -29.992 1.00 57.38 168 ALA A N 1
ATOM 1349 C CA . ALA A 1 168 ? 20.532 4.897 -30.796 1.00 57.38 168 ALA A CA 1
ATOM 1350 C C . ALA A 1 168 ? 19.331 5.503 -30.029 1.00 57.38 168 ALA A C 1
ATOM 1352 O O . ALA A 1 168 ? 18.685 6.412 -30.541 1.00 57.38 168 ALA A O 1
ATOM 1353 N N . TYR A 1 169 ? 19.005 5.034 -28.812 1.00 62.50 169 TYR A N 1
ATOM 1354 C CA . TYR A 1 169 ? 17.693 5.323 -28.191 1.00 62.50 169 TYR A CA 1
ATOM 1355 C C . TYR A 1 169 ? 17.700 5.671 -26.690 1.00 62.50 169 TYR A C 1
ATOM 1357 O O . TYR A 1 169 ? 16.638 5.754 -26.061 1.00 62.50 169 TYR A O 1
ATOM 1365 N N . GLY A 1 170 ? 18.877 5.845 -26.080 1.00 67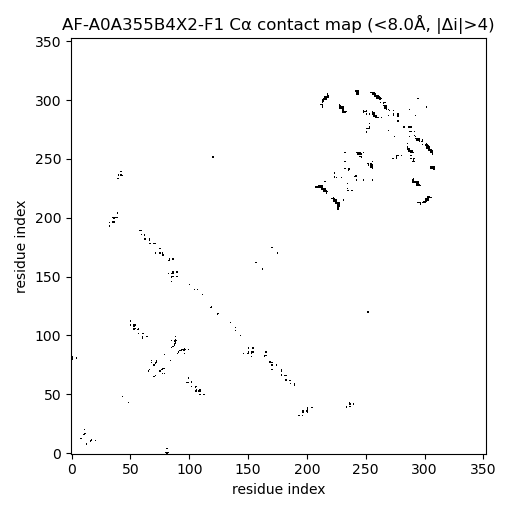.69 170 GLY A N 1
ATOM 1366 C CA . GLY A 1 170 ? 19.005 6.217 -24.667 1.00 67.69 170 GLY A CA 1
ATOM 1367 C C . GLY A 1 170 ? 19.231 7.713 -24.437 1.00 67.69 170 GLY A C 1
ATOM 1368 O O . GLY A 1 170 ? 19.793 8.372 -25.303 1.00 67.69 170 GLY A O 1
ATOM 1369 N N . PRO A 1 171 ? 18.870 8.254 -23.255 1.00 74.56 171 PRO A N 1
ATOM 1370 C CA . PRO A 1 171 ? 19.167 9.642 -22.941 1.00 74.56 171 PRO A CA 1
ATOM 1371 C C . PRO A 1 171 ? 20.686 9.854 -22.922 1.00 74.56 171 PRO A C 1
ATOM 1373 O O . PRO A 1 171 ? 21.430 9.022 -22.379 1.00 74.56 171 PRO A O 1
ATOM 1376 N N . GLY A 1 172 ? 21.136 10.967 -23.501 1.00 81.69 172 GLY A N 1
ATOM 1377 C CA . GLY A 1 172 ? 22.528 11.417 -23.480 1.00 81.69 172 GLY A CA 1
ATOM 1378 C C . GLY A 1 172 ? 23.011 11.752 -22.064 1.00 81.69 172 GLY A C 1
ATOM 1379 O O . GLY A 1 172 ? 22.229 11.776 -21.113 1.00 81.69 172 GLY A O 1
ATOM 1380 N N . ARG A 1 173 ? 24.314 12.016 -21.891 1.00 82.44 173 ARG A N 1
ATOM 1381 C CA . ARG A 1 173 ? 24.909 12.262 -20.557 1.00 82.44 173 ARG A CA 1
ATOM 1382 C C . ARG A 1 173 ? 24.241 13.427 -19.814 1.00 82.44 173 ARG A C 1
ATOM 1384 O O . ARG A 1 173 ? 23.904 13.281 -18.643 1.00 82.44 173 ARG A O 1
ATOM 1391 N N . GLU A 1 174 ? 23.982 14.537 -20.499 1.00 85.44 174 GLU A N 1
ATOM 1392 C CA . GLU A 1 174 ? 23.319 15.707 -19.905 1.00 85.44 174 GLU A CA 1
ATOM 1393 C C . GLU A 1 174 ? 21.859 15.422 -19.527 1.00 85.44 174 GLU A C 1
ATOM 1395 O O . GLU A 1 174 ? 21.417 15.746 -18.423 1.00 85.44 174 GLU A O 1
ATOM 1400 N N . GLN A 1 175 ? 21.124 14.729 -20.401 1.00 88.31 175 GLN A N 1
ATOM 1401 C CA . GLN A 1 175 ? 19.745 14.308 -20.140 1.00 88.31 175 GLN A CA 1
ATOM 1402 C C . GLN A 1 175 ? 19.675 13.362 -18.930 1.00 88.31 175 GLN A C 1
ATOM 1404 O O . GLN A 1 175 ? 18.795 13.508 -18.082 1.00 88.31 175 GLN A O 1
ATOM 1409 N N . ARG A 1 176 ? 20.637 12.438 -18.783 1.00 85.75 176 ARG A N 1
ATOM 1410 C CA . ARG A 1 176 ? 20.743 11.563 -17.600 1.00 85.75 176 ARG A CA 1
ATOM 1411 C C . ARG A 1 176 ? 20.916 12.364 -16.313 1.00 85.75 176 ARG A C 1
ATOM 1413 O O . ARG A 1 176 ? 20.217 12.078 -15.349 1.00 85.75 176 ARG A O 1
ATOM 1420 N N . ALA A 1 177 ? 21.758 13.397 -16.306 1.00 90.50 177 ALA A N 1
ATOM 1421 C CA . ALA A 1 177 ? 21.936 14.246 -15.127 1.00 90.50 177 ALA A CA 1
ATOM 1422 C C . ALA A 1 177 ? 20.642 14.988 -14.731 1.00 90.50 177 ALA A C 1
ATOM 1424 O O . ALA A 1 177 ? 20.379 15.208 -13.548 1.00 90.50 177 ALA A O 1
ATOM 1425 N N . VAL A 1 178 ? 19.796 15.368 -15.696 1.00 92.06 178 VAL A N 1
ATOM 1426 C CA . VAL A 1 178 ? 18.461 15.932 -15.410 1.00 92.06 178 VAL A CA 1
ATOM 1427 C C . VAL A 1 178 ? 17.536 14.875 -14.793 1.00 92.06 178 VAL A C 1
ATOM 1429 O O . VAL A 1 178 ? 16.907 15.133 -13.765 1.00 92.06 178 VAL A O 1
ATOM 1432 N N . ILE A 1 179 ? 17.491 13.675 -15.377 1.00 90.44 179 ILE A N 1
ATOM 1433 C CA . ILE A 1 179 ? 16.691 12.536 -14.892 1.00 90.44 179 ILE A CA 1
ATOM 1434 C C . ILE A 1 179 ? 17.088 12.163 -13.455 1.00 90.44 179 ILE A C 1
ATOM 1436 O O . ILE A 1 179 ? 16.222 11.949 -12.607 1.00 90.44 179 ILE A O 1
ATOM 1440 N N . GLU A 1 180 ? 18.385 12.119 -13.152 1.00 91.62 180 GLU A N 1
ATOM 1441 C CA . GLU A 1 180 ? 18.896 11.790 -11.818 1.00 91.62 180 GLU A CA 1
ATOM 1442 C C . GLU A 1 180 ? 18.555 12.860 -10.780 1.00 91.62 180 GLU A C 1
ATOM 1444 O O . GLU A 1 180 ? 18.047 12.519 -9.713 1.00 91.62 180 GLU A O 1
ATOM 1449 N N . ARG A 1 181 ? 18.718 14.148 -11.111 1.00 94.44 181 ARG A N 1
ATOM 1450 C CA . ARG A 1 181 ? 18.304 15.247 -10.221 1.00 94.44 181 ARG A CA 1
ATOM 1451 C C . ARG A 1 181 ? 16.808 15.202 -9.913 1.00 94.44 181 ARG A C 1
ATOM 1453 O O . ARG A 1 181 ? 16.416 15.357 -8.758 1.00 94.44 181 ARG A O 1
ATOM 1460 N N . MET A 1 182 ? 15.974 14.943 -10.921 1.00 94.44 182 MET A N 1
ATOM 1461 C CA . MET A 1 182 ? 14.526 14.803 -10.736 1.00 94.44 182 MET A CA 1
ATOM 1462 C C . MET A 1 182 ? 14.182 13.602 -9.848 1.00 94.44 182 MET A C 1
ATOM 1464 O O . MET A 1 182 ? 13.361 13.717 -8.937 1.00 94.44 182 MET A O 1
ATOM 1468 N N . ARG A 1 183 ? 14.822 12.449 -10.090 1.00 95.31 183 ARG A N 1
ATOM 1469 C CA . ARG A 1 183 ? 14.683 11.252 -9.250 1.00 95.31 183 ARG A CA 1
ATOM 1470 C C . ARG A 1 183 ? 15.004 11.581 -7.795 1.00 95.31 183 ARG A C 1
ATOM 1472 O O . ARG A 1 183 ? 14.211 11.232 -6.924 1.00 95.31 183 ARG A O 1
ATOM 1479 N N . ASP A 1 184 ? 16.132 12.237 -7.543 1.00 96.56 184 ASP A N 1
ATOM 1480 C CA . ASP A 1 184 ? 16.600 12.534 -6.190 1.00 96.56 184 ASP A CA 1
ATOM 1481 C C . ASP A 1 184 ? 15.676 13.536 -5.496 1.00 96.56 184 ASP A C 1
ATOM 1483 O O . ASP A 1 184 ? 15.256 13.298 -4.365 1.00 96.56 184 ASP A O 1
ATOM 1487 N N . MET A 1 185 ? 15.245 14.588 -6.196 1.00 97.19 185 MET A N 1
ATOM 1488 C CA . MET A 1 185 ? 14.259 15.542 -5.681 1.00 97.19 185 MET A CA 1
ATOM 1489 C C . MET A 1 185 ? 12.945 14.852 -5.282 1.00 97.19 185 MET A C 1
ATOM 1491 O O . MET A 1 185 ? 12.443 15.072 -4.178 1.00 97.19 185 MET A O 1
ATOM 1495 N N . LEU A 1 186 ? 12.393 13.989 -6.144 1.00 96.75 186 LEU A N 1
ATOM 1496 C CA . LEU A 1 186 ? 11.172 13.237 -5.837 1.00 96.75 186 LEU A CA 1
ATOM 1497 C C . LEU A 1 186 ? 11.376 12.268 -4.668 1.00 96.75 186 LEU A C 1
ATOM 1499 O O . LEU A 1 186 ? 10.491 12.125 -3.823 1.00 96.75 186 LEU A O 1
ATOM 1503 N N . TRP A 1 187 ? 12.534 11.612 -4.605 1.00 97.31 187 TRP A N 1
ATOM 1504 C CA . TRP A 1 187 ? 12.862 10.671 -3.541 1.00 97.31 187 TRP A CA 1
ATOM 1505 C C . TRP A 1 187 ? 12.976 11.377 -2.185 1.00 97.31 187 TRP A C 1
ATOM 1507 O O . TRP A 1 187 ? 12.307 10.975 -1.230 1.00 97.31 187 TRP A O 1
ATOM 1517 N N . TYR A 1 188 ? 13.750 12.466 -2.103 1.00 97.88 188 TYR A N 1
ATOM 1518 C CA . TYR A 1 188 ? 13.898 13.257 -0.879 1.00 97.88 188 TYR A CA 1
ATOM 1519 C C . TYR A 1 188 ? 12.587 13.938 -0.482 1.00 97.88 188 TYR A C 1
ATOM 1521 O O . TYR A 1 188 ? 12.251 13.962 0.704 1.00 97.88 188 TYR A O 1
ATOM 1529 N N . GLY A 1 189 ? 11.805 14.425 -1.449 1.00 98.00 189 GLY A N 1
ATOM 1530 C CA . GLY A 1 189 ? 10.472 14.976 -1.203 1.00 98.00 189 GLY A CA 1
ATOM 1531 C C . GLY A 1 189 ? 9.525 13.944 -0.587 1.00 98.00 189 GLY A C 1
ATOM 1532 O O . GLY A 1 189 ? 8.882 14.214 0.428 1.00 98.00 189 GLY A O 1
ATOM 1533 N N . TYR A 1 190 ? 9.494 12.725 -1.132 1.00 97.88 190 TYR A N 1
ATOM 1534 C CA . TYR A 1 190 ? 8.709 11.623 -0.574 1.00 97.88 190 TYR A CA 1
ATOM 1535 C C . TYR A 1 190 ? 9.182 11.213 0.830 1.00 97.88 190 TYR A C 1
ATOM 1537 O O . TYR A 1 190 ? 8.358 11.044 1.732 1.00 97.88 190 TYR A O 1
ATOM 1545 N N . ALA A 1 191 ? 10.495 11.073 1.038 1.00 97.56 191 ALA A N 1
ATOM 1546 C CA . ALA A 1 191 ? 11.059 10.730 2.342 1.00 97.56 191 ALA A CA 1
ATOM 1547 C C . ALA A 1 191 ? 10.719 11.797 3.396 1.00 97.56 191 ALA A C 1
ATOM 1549 O O . ALA A 1 191 ? 10.278 11.465 4.497 1.00 97.56 191 ALA A O 1
ATOM 1550 N N . THR A 1 192 ? 10.835 13.075 3.026 1.00 98.12 192 THR A N 1
ATOM 1551 C CA . THR A 1 192 ? 10.468 14.214 3.876 1.00 98.12 192 THR A CA 1
ATOM 1552 C C . THR A 1 192 ? 8.984 14.178 4.224 1.00 98.12 192 THR A C 1
ATOM 1554 O O . THR A 1 192 ? 8.634 14.265 5.398 1.00 98.12 192 THR A O 1
ATOM 1557 N N . LEU A 1 193 ? 8.100 13.960 3.244 1.00 98.00 193 LEU A N 1
ATOM 1558 C CA . LEU A 1 193 ? 6.661 13.829 3.485 1.00 98.00 193 LEU A CA 1
ATOM 1559 C C . LEU A 1 193 ? 6.342 12.691 4.468 1.00 98.00 193 LEU A C 1
ATOM 1561 O O . LEU A 1 193 ? 5.536 12.869 5.382 1.00 98.00 193 LEU A O 1
ATOM 1565 N N . LEU A 1 194 ? 6.988 11.532 4.316 1.00 97.81 194 LEU A N 1
ATOM 1566 C CA . LEU A 1 194 ? 6.797 10.399 5.222 1.00 97.81 194 LEU A CA 1
ATOM 1567 C C . LEU A 1 194 ? 7.233 10.728 6.654 1.00 97.81 194 LEU A C 1
ATOM 1569 O O . LEU A 1 194 ? 6.488 10.445 7.597 1.00 97.81 194 LEU A O 1
ATOM 1573 N N . VAL A 1 195 ? 8.396 11.361 6.821 1.00 97.94 195 VAL A N 1
ATOM 1574 C CA . VAL A 1 195 ? 8.890 11.806 8.132 1.00 97.94 195 VAL A CA 1
ATOM 1575 C C . VAL A 1 195 ? 7.948 12.841 8.748 1.00 97.94 195 VAL A C 1
ATOM 1577 O O . VAL A 1 195 ? 7.569 12.694 9.910 1.00 97.94 195 VAL A O 1
ATOM 1580 N N . LEU A 1 196 ? 7.496 13.832 7.975 1.00 98.12 196 LEU A N 1
ATOM 1581 C CA . LEU A 1 196 ? 6.561 14.859 8.439 1.00 98.12 196 LEU A CA 1
ATOM 1582 C C . LEU A 1 196 ? 5.228 14.261 8.894 1.00 98.12 196 LEU A C 1
ATOM 1584 O O . LEU A 1 196 ? 4.722 14.627 9.952 1.00 98.12 196 LEU A O 1
ATOM 1588 N N . VAL A 1 197 ? 4.670 13.298 8.155 1.00 97.69 197 VAL A N 1
ATOM 1589 C CA . VAL A 1 197 ? 3.424 12.621 8.549 1.00 97.69 197 VAL A CA 1
ATOM 1590 C C . VAL A 1 197 ? 3.606 11.820 9.841 1.00 97.69 197 VAL A C 1
ATOM 1592 O O . VAL A 1 197 ? 2.728 11.844 10.708 1.00 97.69 197 VAL A O 1
ATOM 1595 N N . LEU A 1 198 ? 4.739 11.133 10.010 1.00 96.50 198 LEU A N 1
ATOM 1596 C CA . LEU A 1 198 ? 5.055 10.406 11.243 1.00 96.50 198 LEU A CA 1
ATOM 1597 C C . LEU A 1 198 ? 5.265 11.352 12.435 1.00 96.50 198 LEU A C 1
ATOM 1599 O O . LEU A 1 198 ? 4.765 11.065 13.526 1.00 96.50 198 LEU A O 1
ATOM 1603 N N . ALA A 1 199 ? 5.931 12.489 12.225 1.00 97.25 199 ALA A N 1
ATOM 1604 C CA . ALA A 1 199 ? 6.114 13.529 13.233 1.00 97.25 199 ALA A CA 1
ATOM 1605 C C . ALA A 1 199 ? 4.771 14.162 13.626 1.00 97.25 199 ALA A C 1
ATOM 1607 O O . ALA A 1 199 ? 4.421 14.179 14.805 1.00 97.25 199 ALA A O 1
ATOM 1608 N N . ALA A 1 200 ? 3.956 14.575 12.652 1.00 96.75 200 ALA A N 1
ATOM 1609 C CA . ALA A 1 200 ? 2.621 15.125 12.881 1.00 96.75 200 ALA A CA 1
ATOM 1610 C C . ALA A 1 200 ? 1.714 14.130 13.623 1.00 96.75 200 ALA A C 1
ATOM 1612 O O . ALA A 1 200 ? 0.971 14.500 14.534 1.00 96.75 200 ALA A O 1
ATOM 1613 N N . ARG A 1 201 ? 1.806 12.838 13.284 1.00 95.38 201 ARG A N 1
ATOM 1614 C CA . ARG A 1 201 ? 1.133 11.758 14.014 1.00 95.38 201 ARG A CA 1
ATOM 1615 C C . ARG A 1 201 ? 1.607 11.678 15.468 1.00 95.38 201 ARG A C 1
ATOM 1617 O O . ARG A 1 201 ? 0.769 11.536 16.359 1.00 95.38 201 ARG A O 1
ATOM 1624 N N . ALA A 1 202 ? 2.917 11.716 15.715 1.00 93.56 202 ALA A N 1
ATOM 1625 C CA . ALA A 1 202 ? 3.485 11.642 17.060 1.00 93.56 202 ALA A CA 1
ATOM 1626 C C . ALA A 1 202 ? 3.059 12.844 17.915 1.00 93.56 202 ALA A C 1
ATOM 1628 O O . ALA A 1 202 ? 2.544 12.647 19.014 1.00 93.56 202 ALA A O 1
ATOM 1629 N N . VAL A 1 203 ? 3.164 14.061 17.370 1.00 94.62 203 VAL A N 1
ATOM 1630 C CA . VAL A 1 203 ? 2.702 15.304 18.006 1.00 94.62 203 VAL A CA 1
ATOM 1631 C C . VAL A 1 203 ? 1.221 15.205 18.364 1.00 94.62 203 VAL A C 1
ATOM 1633 O O . VAL A 1 203 ? 0.857 15.393 19.524 1.00 94.62 203 VAL A O 1
ATOM 1636 N N . ARG A 1 204 ? 0.366 14.805 17.413 1.00 92.62 204 ARG A N 1
ATOM 1637 C CA . ARG A 1 204 ? -1.066 14.601 17.671 1.00 92.62 204 ARG A CA 1
ATOM 1638 C C . ARG A 1 204 ? -1.311 13.584 18.785 1.00 92.62 204 ARG A C 1
ATOM 1640 O O . ARG A 1 204 ? -2.133 13.833 19.656 1.00 92.62 204 ARG A O 1
ATOM 1647 N N . CYS A 1 205 ? -0.597 12.458 18.780 1.00 88.88 205 CYS A N 1
ATOM 1648 C CA . CYS A 1 205 ? -0.741 11.426 19.806 1.00 88.88 205 CYS A CA 1
ATOM 1649 C C . CYS A 1 205 ? -0.365 11.946 21.203 1.00 88.88 205 CYS A C 1
ATOM 1651 O O . CYS A 1 205 ? -1.043 11.616 22.174 1.00 88.88 205 CYS A O 1
ATOM 1653 N N . VAL A 1 206 ? 0.687 12.764 21.308 1.00 89.25 206 VAL A N 1
ATOM 1654 C CA . VAL A 1 206 ? 1.099 13.395 22.570 1.00 89.25 206 VAL A CA 1
ATOM 1655 C C . VAL A 1 206 ? 0.045 14.398 23.038 1.00 89.25 206 VAL A C 1
ATOM 1657 O O . VAL A 1 206 ? -0.367 14.336 24.194 1.00 89.25 206 VAL A O 1
ATOM 1660 N N . ILE A 1 207 ? -0.450 15.264 22.151 1.00 89.31 207 ILE A N 1
ATOM 1661 C CA . ILE A 1 207 ? -1.501 16.241 22.478 1.00 89.31 207 ILE A CA 1
ATOM 1662 C C . ILE A 1 207 ? -2.774 15.526 22.950 1.00 89.31 207 ILE A C 1
ATOM 1664 O O . ILE A 1 207 ? -3.294 15.834 24.019 1.00 89.31 207 ILE A O 1
ATOM 1668 N N . GLU A 1 208 ? -3.241 14.518 22.208 1.00 85.75 208 GLU A N 1
ATOM 1669 C CA . GLU A 1 208 ? -4.435 13.740 22.562 1.00 85.75 208 GLU A CA 1
ATOM 1670 C C . GLU A 1 208 ? -4.256 12.974 23.885 1.00 85.75 208 GLU A C 1
ATOM 1672 O O . GLU A 1 208 ? -5.215 12.820 24.637 1.00 85.75 208 GLU A O 1
ATOM 1677 N N . SER A 1 209 ? -3.036 12.527 24.212 1.00 81.56 209 SER A N 1
ATOM 1678 C CA . SER A 1 209 ? -2.757 11.831 25.478 1.00 81.56 209 SER A CA 1
ATOM 1679 C C . SER A 1 209 ? -2.825 12.724 26.720 1.00 81.56 209 SER A C 1
ATOM 1681 O O . SER A 1 209 ? -3.011 12.207 27.817 1.00 81.56 209 SER A O 1
ATOM 1683 N N . ARG A 1 210 ? -2.707 14.049 26.554 1.00 83.31 210 ARG A N 1
ATOM 1684 C CA . ARG A 1 210 ? -2.816 15.035 27.644 1.00 83.31 210 ARG A CA 1
ATOM 1685 C C . ARG A 1 210 ? -4.262 15.441 27.946 1.00 83.31 210 ARG A C 1
ATOM 1687 O O . ARG A 1 210 ? -4.498 16.190 28.887 1.00 83.31 210 ARG A O 1
ATOM 1694 N N . GLY A 1 211 ? -5.220 14.988 27.137 1.00 80.44 211 GLY A N 1
ATOM 1695 C CA . GLY A 1 211 ? -6.636 15.284 27.319 1.00 80.44 211 GLY A CA 1
ATOM 1696 C C . GLY A 1 211 ? -7.299 14.460 28.426 1.00 80.44 211 GLY A C 1
ATOM 1697 O O . GLY A 1 211 ? -6.677 13.658 29.123 1.00 80.44 211 GLY A O 1
ATOM 1698 N N . ARG A 1 212 ? -8.619 14.631 28.553 1.00 82.31 212 ARG A N 1
ATOM 1699 C CA . ARG A 1 212 ? -9.454 13.824 29.453 1.00 82.31 212 ARG A CA 1
ATOM 1700 C C . ARG A 1 212 ? -9.338 12.337 29.110 1.00 82.31 212 ARG A C 1
ATOM 1702 O O . ARG A 1 212 ? -9.272 11.963 27.936 1.00 82.31 212 ARG A O 1
ATOM 1709 N N . THR A 1 213 ? -9.381 11.492 30.135 1.00 85.50 213 THR A N 1
ATOM 1710 C CA . THR A 1 213 ? -9.355 10.033 29.987 1.00 85.50 213 THR A CA 1
ATOM 1711 C C . THR A 1 213 ? -10.686 9.408 30.401 1.00 85.50 213 THR A C 1
ATOM 1713 O O . THR A 1 213 ? -11.425 9.962 31.211 1.00 85.50 213 THR A O 1
ATOM 1716 N N . VAL A 1 214 ? -10.992 8.252 29.816 1.00 85.19 214 VAL A N 1
ATOM 1717 C CA . VAL A 1 214 ? -12.112 7.373 30.163 1.00 85.19 214 VAL A CA 1
ATOM 1718 C C . VAL A 1 214 ? -11.548 6.034 30.613 1.00 85.19 214 VAL A C 1
ATOM 1720 O O . VAL A 1 214 ? -10.575 5.533 30.038 1.00 85.19 214 VAL A O 1
ATOM 1723 N N . ARG A 1 215 ? -12.162 5.439 31.636 1.00 87.75 215 ARG A N 1
ATOM 1724 C CA . ARG A 1 215 ? -11.780 4.129 32.158 1.00 87.75 215 ARG A CA 1
ATOM 1725 C C . ARG A 1 215 ? -12.645 3.043 31.526 1.00 87.75 215 ARG A C 1
ATOM 1727 O O . ARG A 1 215 ? -13.869 3.039 31.637 1.00 87.75 215 ARG A O 1
ATOM 1734 N N . ILE A 1 216 ? -11.989 2.101 30.857 1.00 88.31 216 ILE A N 1
ATOM 1735 C CA . ILE A 1 216 ? -12.633 0.954 30.220 1.00 88.31 216 ILE A CA 1
ATOM 1736 C C . ILE A 1 216 ? -12.319 -0.301 31.026 1.00 88.31 216 ILE A C 1
ATOM 1738 O O . ILE A 1 216 ? -11.154 -0.683 31.152 1.00 88.31 216 ILE A O 1
ATOM 1742 N N . THR A 1 217 ? -13.361 -0.970 31.520 1.00 88.06 217 THR A N 1
ATOM 1743 C CA . THR A 1 217 ? -13.223 -2.189 32.327 1.00 88.06 217 THR A CA 1
ATOM 1744 C C . THR A 1 217 ? -13.476 -3.433 31.480 1.00 88.06 217 THR A C 1
ATOM 1746 O O . THR A 1 217 ? -14.530 -3.585 30.860 1.00 88.06 217 THR A O 1
ATOM 1749 N N . TYR A 1 218 ? -12.512 -4.350 31.472 1.00 85.94 218 TYR A N 1
ATOM 1750 C CA . TYR A 1 218 ? -12.558 -5.640 30.783 1.00 85.94 218 TYR A CA 1
ATOM 1751 C C . TYR A 1 218 ? -12.863 -6.787 31.764 1.00 85.94 218 TYR A C 1
ATOM 1753 O O . TYR A 1 218 ? -12.712 -6.631 32.979 1.00 85.94 218 TYR A O 1
ATOM 1761 N N . PRO A 1 219 ? -13.238 -7.986 31.274 1.00 81.00 219 PRO A N 1
ATOM 1762 C CA . PRO A 1 219 ? -13.478 -9.132 32.142 1.00 81.00 219 PRO A CA 1
ATOM 1763 C C . PRO A 1 219 ? -12.200 -9.531 32.892 1.00 81.00 219 PRO A C 1
ATOM 1765 O O . PRO A 1 219 ? -11.103 -9.529 32.319 1.00 81.00 219 PRO A O 1
ATOM 1768 N N . GLY A 1 220 ? -12.352 -9.898 34.166 1.00 77.88 220 GLY A N 1
ATOM 1769 C CA . GLY A 1 220 ? -11.233 -10.221 35.055 1.00 77.88 220 GLY A CA 1
ATOM 1770 C C . GLY A 1 220 ? -10.556 -9.001 35.690 1.00 77.88 220 GLY A C 1
ATOM 1771 O O . GLY A 1 220 ? -9.372 -9.076 35.992 1.00 77.88 220 GLY A O 1
ATOM 1772 N N . GLY A 1 221 ? -11.273 -7.880 35.836 1.00 77.75 221 GLY A N 1
ATOM 1773 C CA . GLY A 1 221 ? -10.825 -6.710 36.608 1.00 77.75 221 GLY A CA 1
ATOM 1774 C C . GLY A 1 221 ? -9.752 -5.851 35.937 1.00 77.75 221 GLY A C 1
ATOM 1775 O O . GLY A 1 221 ? -9.203 -4.957 36.566 1.00 77.75 221 GLY A O 1
ATOM 1776 N N . ARG A 1 222 ? -9.430 -6.102 34.662 1.00 85.06 222 ARG A N 1
ATOM 1777 C CA . ARG A 1 222 ? -8.470 -5.268 33.931 1.00 85.06 222 ARG A CA 1
ATOM 1778 C C . ARG A 1 222 ? -9.108 -3.949 33.534 1.00 85.06 222 ARG A C 1
ATOM 1780 O O . ARG A 1 222 ? -10.078 -3.944 32.780 1.00 85.06 222 ARG A O 1
ATOM 1787 N N . GLU A 1 223 ? -8.497 -2.856 33.956 1.00 86.94 223 GLU A N 1
ATOM 1788 C CA . GLU A 1 223 ? -8.919 -1.504 33.614 1.00 86.94 223 GLU A CA 1
ATOM 1789 C C . GLU A 1 223 ? -7.887 -0.839 32.709 1.00 86.94 223 GLU A C 1
ATOM 1791 O O . GLU A 1 223 ? -6.679 -1.015 32.868 1.00 86.94 223 GLU A O 1
ATOM 1796 N N . VAL A 1 224 ? -8.373 -0.098 31.718 1.00 88.00 224 VAL A N 1
ATOM 1797 C CA . VAL A 1 224 ? -7.541 0.665 30.787 1.00 88.00 224 VAL A CA 1
ATOM 1798 C C . VAL A 1 224 ? -8.020 2.104 30.798 1.00 88.00 224 VAL A C 1
ATOM 1800 O O . VAL A 1 224 ? -9.163 2.370 30.428 1.00 88.00 224 VAL A O 1
ATOM 1803 N N . ALA A 1 225 ? -7.139 3.020 31.190 1.00 88.00 225 ALA A N 1
ATOM 1804 C CA . ALA A 1 225 ? -7.340 4.445 30.977 1.00 88.00 225 ALA A CA 1
ATOM 1805 C C . ALA A 1 225 ? -6.992 4.792 29.523 1.00 88.00 225 ALA A C 1
ATOM 1807 O O . ALA A 1 225 ? -5.927 4.434 29.015 1.00 88.00 225 ALA A O 1
ATOM 1808 N N . ALA A 1 226 ? -7.917 5.456 28.846 1.00 86.00 226 ALA A N 1
ATOM 1809 C CA . ALA A 1 226 ? -7.855 5.755 27.426 1.00 86.00 226 ALA A CA 1
ATOM 1810 C C . ALA A 1 226 ? -8.257 7.216 27.185 1.00 86.00 226 ALA A C 1
ATOM 1812 O O . ALA A 1 226 ? -9.245 7.648 27.771 1.00 86.00 226 ALA A O 1
ATOM 1813 N N . PRO A 1 227 ? -7.562 7.982 26.327 1.00 86.50 227 PRO A N 1
ATOM 1814 C CA . PRO A 1 227 ? -8.011 9.325 25.964 1.00 86.50 227 PRO A CA 1
ATOM 1815 C C . PRO A 1 227 ? -9.435 9.325 25.391 1.00 86.50 227 PRO A C 1
ATOM 1817 O O . PRO A 1 227 ? -9.804 8.415 24.642 1.00 86.50 227 PRO A O 1
ATOM 1820 N N . VAL A 1 228 ? -10.228 10.352 25.710 1.00 85.94 228 VAL A N 1
ATOM 1821 C CA . VAL A 1 228 ? -11.579 10.531 25.148 1.00 85.94 228 VAL A CA 1
ATOM 1822 C C . VAL A 1 228 ? -11.527 10.528 23.612 1.00 85.94 228 VAL A C 1
ATOM 1824 O O . VAL A 1 228 ? -10.595 11.036 22.985 1.00 85.94 228 VAL A O 1
ATOM 1827 N N . GLY A 1 229 ? -12.542 9.929 22.983 1.00 85.00 229 GLY A N 1
ATOM 1828 C CA . GLY A 1 229 ? -12.692 9.904 21.526 1.00 85.00 229 GLY A CA 1
ATOM 1829 C C . GLY A 1 229 ? -11.901 8.803 20.813 1.00 85.00 229 GLY A C 1
ATOM 1830 O O . GLY A 1 229 ? -11.927 8.740 19.578 1.00 85.00 229 GLY A O 1
ATOM 1831 N N . ILE A 1 230 ? -11.185 7.931 21.534 1.00 88.12 230 ILE A N 1
ATOM 1832 C CA . ILE A 1 230 ? -10.649 6.686 20.960 1.00 88.12 230 ILE A CA 1
ATOM 1833 C C . ILE A 1 230 ? -11.732 5.609 20.932 1.00 88.12 230 ILE A C 1
ATOM 1835 O O . ILE A 1 230 ? -12.645 5.585 21.755 1.00 88.12 230 ILE A O 1
ATOM 1839 N N . THR A 1 231 ? -11.625 4.689 19.981 1.00 91.94 231 THR A N 1
ATOM 1840 C CA . THR A 1 231 ? -12.509 3.522 19.937 1.00 91.94 231 THR A CA 1
ATOM 1841 C C . THR A 1 231 ? -12.106 2.491 20.989 1.00 91.94 231 THR A C 1
ATOM 1843 O O . THR A 1 231 ? -10.928 2.369 21.336 1.00 91.94 231 THR A O 1
ATOM 1846 N N . VAL A 1 232 ? -13.049 1.667 21.449 1.00 92.12 232 VAL A N 1
ATOM 1847 C CA . VAL A 1 232 ? -12.738 0.559 22.376 1.00 92.12 232 VAL A CA 1
ATOM 1848 C C . VAL A 1 232 ? -11.702 -0.410 21.781 1.00 92.12 232 VAL A C 1
ATOM 1850 O O . VAL A 1 232 ? -10.863 -0.952 22.502 1.00 92.12 232 VAL A O 1
ATOM 1853 N N . LEU A 1 233 ? -11.702 -0.612 20.458 1.00 91.81 233 LEU A N 1
ATOM 1854 C CA . LEU A 1 233 ? -10.701 -1.431 19.771 1.00 91.81 233 LEU A CA 1
ATOM 1855 C C . LEU A 1 233 ? -9.302 -0.802 19.834 1.00 91.81 233 LEU A C 1
ATOM 1857 O O . LEU A 1 233 ? -8.327 -1.518 20.062 1.00 91.81 233 LEU A O 1
ATOM 1861 N N . GLU A 1 234 ? -9.187 0.512 19.635 1.00 90.88 234 GLU A N 1
ATOM 1862 C CA . GLU A 1 234 ? -7.916 1.231 19.788 1.00 90.88 234 GLU A CA 1
ATOM 1863 C C . GLU A 1 234 ? -7.425 1.168 21.235 1.00 90.88 234 GLU A C 1
ATOM 1865 O O . GLU A 1 234 ? -6.261 0.833 21.451 1.00 90.88 234 GLU A O 1
ATOM 1870 N N . ALA A 1 235 ? -8.318 1.357 22.213 1.00 90.62 235 ALA A N 1
ATOM 1871 C CA . ALA A 1 235 ? -8.008 1.194 23.634 1.00 90.62 235 ALA A CA 1
ATOM 1872 C C . ALA A 1 235 ? -7.447 -0.204 23.934 1.00 90.62 235 ALA A C 1
ATOM 1874 O O . ALA A 1 235 ? -6.404 -0.350 24.573 1.00 90.62 235 ALA A O 1
ATOM 1875 N N . SER A 1 236 ? -8.102 -1.248 23.407 1.00 90.19 236 SER A N 1
ATOM 1876 C CA . SER A 1 236 ? -7.633 -2.631 23.530 1.00 90.19 236 SER A CA 1
ATOM 1877 C C . SER A 1 236 ? -6.233 -2.810 22.930 1.00 90.19 236 SER A C 1
ATOM 1879 O O . SER A 1 236 ? -5.376 -3.428 23.557 1.00 90.19 236 SER A O 1
ATOM 1881 N N . ARG A 1 237 ? -5.977 -2.267 21.729 1.00 90.00 237 ARG A N 1
ATOM 1882 C CA . ARG A 1 237 ? -4.671 -2.364 21.048 1.00 90.00 237 ARG A CA 1
ATOM 1883 C C . ARG A 1 237 ? -3.571 -1.637 21.826 1.00 90.00 237 ARG A C 1
ATOM 1885 O O . ARG A 1 237 ? -2.491 -2.199 22.011 1.00 90.00 237 ARG A O 1
ATOM 1892 N N . MET A 1 238 ? -3.853 -0.434 22.325 1.00 87.62 238 MET A N 1
ATOM 1893 C CA . MET A 1 238 ? -2.927 0.345 23.153 1.00 87.62 238 MET A CA 1
ATOM 1894 C C . MET A 1 238 ? -2.543 -0.417 24.424 1.00 87.62 238 MET A C 1
ATOM 1896 O O . MET A 1 238 ? -1.356 -0.535 24.717 1.00 87.62 238 MET A O 1
ATOM 1900 N N . ALA A 1 239 ? -3.512 -1.037 25.099 1.00 88.12 239 ALA A N 1
ATOM 1901 C CA . ALA A 1 239 ? -3.291 -1.835 26.306 1.00 88.12 239 ALA A CA 1
ATOM 1902 C C . ALA A 1 239 ? -2.761 -3.263 26.056 1.00 88.12 239 ALA A C 1
ATOM 1904 O O . ALA A 1 239 ? -2.609 -4.040 26.996 1.00 88.12 239 ALA A O 1
ATOM 1905 N N . GLY A 1 240 ? -2.508 -3.660 24.802 1.00 87.50 240 GLY A N 1
ATOM 1906 C CA . GLY A 1 240 ? -2.044 -5.016 24.475 1.00 87.50 240 GLY A CA 1
ATOM 1907 C C . GLY A 1 240 ? -3.093 -6.118 24.703 1.00 87.50 240 GLY A C 1
ATOM 1908 O O . GLY A 1 240 ? -2.757 -7.304 24.794 1.00 87.50 240 GLY A O 1
ATOM 1909 N N . ILE A 1 241 ? -4.375 -5.756 24.782 1.00 87.94 241 ILE A N 1
ATOM 1910 C CA . ILE A 1 241 ? -5.493 -6.683 24.962 1.00 87.94 241 ILE A CA 1
ATOM 1911 C C . ILE A 1 241 ? -5.871 -7.287 23.607 1.00 87.94 241 ILE A C 1
ATOM 1913 O O . ILE A 1 241 ? -6.165 -6.596 22.631 1.00 87.94 241 ILE A O 1
ATOM 1917 N N . ALA A 1 242 ? -5.874 -8.620 23.540 1.00 87.25 242 ALA A N 1
ATOM 1918 C CA . ALA A 1 242 ? -6.146 -9.352 22.310 1.00 87.25 242 ALA A CA 1
ATOM 1919 C C . ALA A 1 242 ? -7.628 -9.262 21.904 1.00 87.25 242 ALA A C 1
ATOM 1921 O O . ALA A 1 242 ? -8.461 -10.031 22.379 1.00 87.25 242 ALA A O 1
ATOM 1922 N N . HIS A 1 243 ? -7.935 -8.380 20.956 1.00 88.88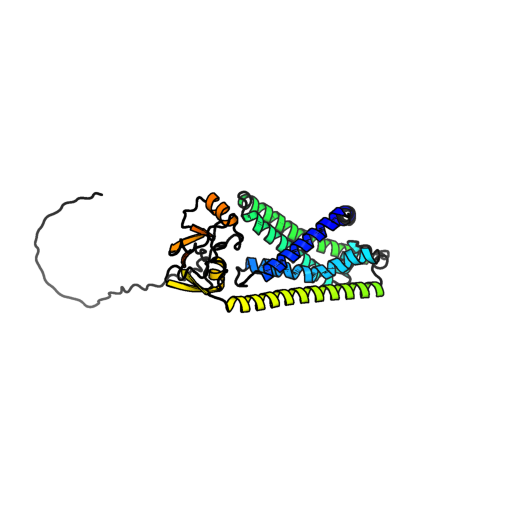 243 HIS A N 1
ATOM 1923 C CA . HIS A 1 243 ? -9.294 -8.126 20.478 1.00 88.88 243 HIS A CA 1
ATOM 1924 C C . HIS A 1 243 ? -9.474 -8.598 19.024 1.00 88.88 243 HIS A C 1
ATOM 1926 O O . HIS A 1 243 ? -8.701 -8.228 18.134 1.00 88.88 243 HIS A O 1
ATOM 1932 N N . ALA A 1 244 ? -10.489 -9.424 18.749 1.00 89.62 244 ALA A N 1
ATOM 1933 C CA . ALA A 1 244 ? -10.760 -9.901 17.391 1.00 89.62 244 ALA A CA 1
ATOM 1934 C C . ALA A 1 244 ? -11.165 -8.752 16.441 1.00 89.62 244 ALA A C 1
ATOM 1936 O O . ALA A 1 244 ? -12.133 -8.044 16.682 1.00 89.62 244 ALA A O 1
ATOM 1937 N N . SER A 1 245 ? -10.451 -8.566 15.326 1.00 89.19 245 SER A N 1
ATOM 1938 C CA . SER A 1 245 ? -10.723 -7.481 14.365 1.00 89.19 245 SER A CA 1
ATOM 1939 C C . SER A 1 245 ? -10.345 -7.870 12.930 1.00 89.19 245 SER A C 1
ATOM 1941 O O . SER A 1 245 ? -9.354 -7.404 12.381 1.00 89.19 245 SER A O 1
ATOM 1943 N N . VAL A 1 246 ? -11.147 -8.722 12.280 1.00 87.88 246 VAL A N 1
ATOM 1944 C CA . VAL A 1 246 ? -10.851 -9.210 10.918 1.00 87.88 246 VAL A CA 1
ATOM 1945 C C . VAL A 1 246 ? -10.818 -8.059 9.909 1.00 87.88 246 VAL A C 1
ATOM 1947 O O . VAL A 1 246 ? -9.889 -7.960 9.123 1.00 87.88 246 VAL A O 1
ATOM 1950 N N . CYS A 1 247 ? -11.749 -7.108 9.952 1.00 87.62 247 CYS A N 1
ATOM 1951 C CA . CYS A 1 247 ? -11.697 -5.922 9.083 1.00 87.62 247 CYS A CA 1
ATOM 1952 C C . CYS A 1 247 ? -10.774 -4.801 9.600 1.00 87.62 247 CYS A C 1
ATOM 1954 O O . CYS A 1 247 ? -10.875 -3.672 9.117 1.00 87.62 247 CYS A O 1
ATOM 1956 N N . GLY A 1 248 ? -9.885 -5.079 10.567 1.00 85.50 248 GLY A N 1
ATOM 1957 C CA . GLY A 1 248 ? -8.899 -4.106 11.061 1.00 85.50 248 GLY A CA 1
ATOM 1958 C C . GLY A 1 248 ? -9.516 -2.854 11.694 1.00 85.50 248 GLY A C 1
ATOM 1959 O O . GLY A 1 248 ? -8.856 -1.834 11.796 1.00 85.50 248 GLY A O 1
ATOM 1960 N N . GLY A 1 249 ? -10.798 -2.912 12.072 1.00 87.81 249 GLY A N 1
ATOM 1961 C CA . GLY A 1 249 ? -11.527 -1.782 12.649 1.00 87.81 249 GLY A CA 1
ATOM 1962 C C . GLY A 1 249 ? -12.346 -0.934 11.666 1.00 87.81 249 GLY A C 1
ATOM 1963 O O . GLY A 1 249 ? -12.793 0.138 12.035 1.00 87.81 249 GLY A O 1
ATOM 1964 N N . ARG A 1 250 ? -12.595 -1.403 10.436 1.00 87.00 250 ARG A N 1
ATOM 1965 C CA . ARG A 1 250 ? -13.340 -0.650 9.400 1.00 87.00 250 ARG A CA 1
ATOM 1966 C C . ARG A 1 250 ? -14.869 -0.818 9.410 1.00 87.00 250 ARG A C 1
ATOM 1968 O O . ARG A 1 250 ? -15.510 -0.441 8.435 1.00 87.00 250 ARG A O 1
ATOM 1975 N N . GLY A 1 251 ? -15.445 -1.480 10.415 1.00 88.31 251 GLY A N 1
ATOM 1976 C CA . GLY A 1 251 ? -16.901 -1.670 10.469 1.00 88.31 251 GLY A CA 1
ATOM 1977 C C . GLY A 1 251 ? -17.501 -2.572 9.394 1.00 88.31 251 GLY A C 1
ATOM 1978 O O . GLY A 1 251 ? -18.593 -2.299 8.924 1.00 88.31 251 GLY A O 1
ATOM 1979 N N . ARG A 1 252 ? -16.794 -3.613 8.926 1.00 88.06 252 ARG A N 1
ATOM 1980 C CA . ARG A 1 252 ? -17.280 -4.454 7.802 1.00 88.06 252 ARG A CA 1
ATOM 1981 C C . ARG A 1 252 ? -17.588 -5.912 8.147 1.00 88.06 252 ARG A C 1
ATOM 1983 O O . ARG A 1 252 ? -18.211 -6.594 7.347 1.00 88.06 252 ARG A O 1
ATOM 1990 N N . CYS A 1 253 ? -17.111 -6.412 9.290 1.00 88.38 253 CYS A N 1
ATOM 1991 C CA . CYS A 1 253 ? -17.048 -7.862 9.560 1.00 88.38 253 CYS A CA 1
ATOM 1992 C C . CYS A 1 253 ? -17.680 -8.339 10.877 1.00 88.38 253 CYS A C 1
ATOM 1994 O O . CYS A 1 253 ? -17.576 -9.524 11.161 1.00 88.38 253 CYS A O 1
ATOM 1996 N N . SER A 1 254 ? -18.204 -7.437 11.718 1.00 91.19 254 SER A N 1
ATOM 1997 C CA . SER A 1 254 ? -18.767 -7.703 13.063 1.00 91.19 254 SER A CA 1
ATOM 1998 C C . SER A 1 254 ? -17.888 -8.442 14.098 1.00 91.19 254 SER A C 1
ATOM 2000 O O . SER A 1 254 ? -18.295 -8.633 15.244 1.00 91.19 254 SER A O 1
ATOM 2002 N N . THR A 1 255 ? -16.647 -8.826 13.771 1.00 92.00 255 THR A N 1
ATOM 2003 C CA . THR A 1 255 ? -15.828 -9.664 14.669 1.00 92.00 255 THR A CA 1
ATOM 2004 C C . THR A 1 255 ? -15.363 -8.970 15.948 1.00 92.00 255 THR A C 1
ATOM 2006 O O . THR A 1 255 ? -15.066 -9.659 16.918 1.00 92.00 255 THR A O 1
ATOM 2009 N N . CYS A 1 256 ? -15.290 -7.638 15.948 1.00 93.44 256 CYS A N 1
ATOM 2010 C CA . CYS A 1 256 ? -14.889 -6.801 17.088 1.00 93.44 256 CYS A CA 1
ATOM 2011 C C . CYS A 1 256 ? -16.052 -6.461 18.025 1.00 93.44 256 CYS A C 1
ATOM 2013 O O . CYS A 1 256 ? -16.022 -5.450 18.722 1.00 93.44 256 CYS A O 1
ATOM 2015 N N . ARG A 1 257 ? -17.128 -7.243 17.973 1.00 94.31 257 ARG A N 1
ATOM 2016 C CA . ARG A 1 257 ? -18.276 -7.064 18.852 1.00 94.31 257 ARG A CA 1
ATOM 2017 C C . ARG A 1 257 ? -17.873 -7.182 20.323 1.00 94.31 257 ARG A C 1
ATOM 2019 O O . ARG A 1 257 ? -17.092 -8.062 20.702 1.00 94.31 257 ARG A O 1
ATOM 2026 N N . ILE A 1 258 ? -18.463 -6.313 21.124 1.00 93.06 258 ILE A N 1
ATOM 2027 C CA . ILE A 1 258 ? -18.383 -6.280 22.580 1.00 93.06 258 ILE A CA 1
ATOM 2028 C C . ILE A 1 258 ? -19.800 -6.333 23.133 1.00 93.06 258 ILE A C 1
ATOM 2030 O O . ILE A 1 258 ? -20.711 -5.740 22.558 1.00 93.06 258 ILE A O 1
ATOM 2034 N N . ARG A 1 259 ? -19.981 -7.036 24.248 1.00 91.50 259 ARG A N 1
ATOM 2035 C CA . ARG A 1 259 ? -21.192 -6.898 25.058 1.00 91.50 259 ARG A CA 1
ATOM 2036 C C . ARG A 1 259 ? -20.955 -5.821 26.107 1.00 91.50 259 ARG A C 1
ATOM 2038 O O . ARG A 1 259 ? -19.965 -5.914 26.836 1.00 91.50 259 ARG A O 1
ATOM 2045 N N . VAL A 1 260 ? -21.836 -4.832 26.161 1.00 90.25 260 VAL A N 1
ATOM 2046 C CA . VAL A 1 260 ? -21.873 -3.807 27.204 1.00 90.25 260 VAL A CA 1
ATOM 2047 C C . VAL A 1 260 ? -22.562 -4.410 28.423 1.00 90.25 260 VAL A C 1
ATOM 2049 O O . VAL A 1 260 ? -23.665 -4.939 28.314 1.00 90.25 260 VAL A O 1
ATOM 2052 N N . ILE A 1 261 ? -21.863 -4.419 29.555 1.00 86.62 261 ILE A N 1
ATOM 2053 C CA . ILE A 1 261 ? -22.339 -5.002 30.819 1.00 86.62 261 ILE A CA 1
ATOM 2054 C C . ILE A 1 261 ? -22.879 -3.908 31.747 1.00 86.62 261 ILE A C 1
ATOM 2056 O O . ILE A 1 261 ? -23.775 -4.172 32.535 1.00 86.62 261 ILE A O 1
ATOM 2060 N N . GLY A 1 262 ? -22.352 -2.688 31.650 1.00 82.62 262 GLY A N 1
ATOM 2061 C CA . GLY A 1 262 ? -22.814 -1.538 32.424 1.00 82.62 262 GLY A CA 1
ATOM 2062 C C . GLY A 1 262 ? -22.442 -0.230 31.733 1.00 82.62 262 GLY A C 1
ATOM 2063 O O . GLY A 1 262 ? -21.468 -0.206 30.970 1.00 82.62 262 GLY A O 1
ATOM 2064 N N . GLY A 1 263 ? -23.235 0.812 31.996 1.00 81.88 263 GLY A N 1
ATOM 2065 C CA . GLY A 1 263 ? -23.098 2.134 31.379 1.00 81.88 263 GLY A CA 1
ATOM 2066 C C . GLY A 1 263 ? -23.571 2.178 29.926 1.00 81.88 263 GLY A C 1
ATOM 2067 O O . GLY A 1 263 ? -22.965 2.873 29.129 1.00 81.88 263 GLY A O 1
ATOM 2068 N N . LEU A 1 264 ? -24.580 1.382 29.538 1.00 84.56 264 LEU A N 1
ATOM 2069 C CA . LEU A 1 264 ? -25.119 1.412 28.167 1.00 84.56 264 LEU A CA 1
ATOM 2070 C C . LEU A 1 264 ? -25.828 2.738 27.859 1.00 84.56 264 LEU A C 1
ATOM 2072 O O . LEU A 1 264 ? -25.758 3.200 26.726 1.00 84.56 264 LEU A O 1
ATOM 2076 N N . GLU A 1 265 ? -26.474 3.327 28.863 1.00 83.38 265 GLU A N 1
ATOM 2077 C CA . GLU A 1 265 ? -27.234 4.578 28.746 1.00 83.38 265 GLU A CA 1
ATOM 2078 C C . GLU A 1 265 ? -26.321 5.802 28.600 1.00 83.38 265 GLU A C 1
ATOM 2080 O O . GLU A 1 265 ? -26.668 6.754 27.911 1.00 83.38 265 GLU A O 1
ATOM 2085 N N . ASP A 1 266 ? -25.100 5.720 29.135 1.00 84.12 266 ASP A N 1
ATOM 2086 C CA . ASP A 1 266 ? -24.074 6.764 29.028 1.00 84.12 266 ASP A CA 1
ATOM 2087 C C . ASP A 1 266 ? -23.279 6.694 27.710 1.00 84.12 266 ASP A C 1
ATOM 2089 O O . ASP A 1 266 ? -22.316 7.443 27.507 1.00 84.12 266 ASP A O 1
ATOM 2093 N N . LEU A 1 267 ? -23.602 5.740 26.826 1.00 87.00 267 LEU A N 1
ATOM 2094 C CA . LEU A 1 267 ? -22.913 5.573 25.551 1.00 87.00 267 LEU A CA 1
ATOM 2095 C C . LEU A 1 267 ? -23.621 6.331 24.431 1.00 87.00 267 LEU A C 1
ATOM 2097 O O . LEU A 1 267 ? -24.846 6.277 24.322 1.00 87.00 267 LEU A O 1
ATOM 2101 N N . PRO A 1 268 ? -22.857 6.919 23.494 1.00 88.62 268 PRO A N 1
ATOM 2102 C CA . PRO A 1 268 ? -23.455 7.536 22.326 1.00 88.62 268 PRO A CA 1
ATOM 2103 C C . PRO A 1 268 ? -24.228 6.503 21.486 1.00 88.62 268 PRO A C 1
ATOM 2105 O O . PRO A 1 268 ? -23.838 5.318 21.412 1.00 88.62 268 PRO A O 1
ATOM 2108 N N . PRO A 1 269 ? -25.295 6.935 20.790 1.00 90.06 269 PRO A N 1
ATOM 2109 C CA . PRO A 1 269 ? -26.066 6.064 19.914 1.00 90.06 269 PRO A CA 1
ATOM 2110 C C . PRO A 1 269 ? -25.184 5.442 18.822 1.00 90.06 269 PRO A C 1
ATOM 2112 O O . PRO A 1 269 ? -24.098 5.927 18.489 1.00 90.06 269 PRO A O 1
ATOM 2115 N N . ALA A 1 270 ? -25.622 4.308 18.276 1.00 91.88 270 ALA A N 1
ATOM 2116 C CA . ALA A 1 270 ? -24.899 3.647 17.196 1.00 91.88 270 ALA A CA 1
ATOM 2117 C C . ALA A 1 270 ? -24.926 4.504 15.928 1.00 91.88 270 ALA A C 1
ATOM 2119 O O . ALA A 1 270 ? -25.983 4.860 15.415 1.00 91.88 270 ALA A O 1
ATOM 2120 N N . ALA A 1 271 ? -23.744 4.813 15.392 1.00 91.69 271 ALA A N 1
ATOM 2121 C CA . ALA A 1 271 ? -23.646 5.523 14.122 1.00 91.69 271 ALA A CA 1
ATOM 2122 C C . ALA A 1 271 ? -24.260 4.672 12.987 1.00 91.69 271 ALA A C 1
ATOM 2124 O O . ALA A 1 271 ? -24.142 3.444 13.028 1.00 91.69 271 ALA A O 1
ATOM 2125 N N . PRO A 1 272 ? -24.792 5.263 11.899 1.00 93.12 272 PRO A N 1
ATOM 2126 C CA . PRO A 1 272 ? -25.463 4.509 10.828 1.00 93.12 272 PRO A CA 1
ATOM 2127 C C . PRO A 1 272 ? -24.619 3.378 10.213 1.00 93.12 272 PRO A C 1
ATOM 2129 O O . PRO A 1 272 ? -25.121 2.334 9.802 1.00 93.12 272 PRO A O 1
ATOM 2132 N N . ALA A 1 273 ? -23.296 3.559 10.146 1.00 90.56 273 ALA A N 1
ATOM 2133 C CA . ALA A 1 273 ? -22.381 2.515 9.688 1.00 90.56 273 ALA A CA 1
ATOM 2134 C C . ALA A 1 273 ? -22.262 1.335 10.669 1.00 90.56 273 ALA A C 1
ATOM 2136 O O . ALA A 1 273 ? -22.145 0.197 10.219 1.00 90.56 273 ALA A O 1
ATOM 2137 N N . GLU A 1 274 ? -22.296 1.601 11.976 1.00 94.81 274 GLU A N 1
ATOM 2138 C CA . GLU A 1 274 ? -22.336 0.572 13.016 1.00 94.81 274 GLU A CA 1
ATOM 2139 C C . GLU A 1 274 ? -23.681 -0.161 12.977 1.00 94.81 274 GLU A C 1
ATOM 2141 O O . GLU A 1 274 ? -23.691 -1.391 12.894 1.00 94.81 274 GLU A O 1
ATOM 2146 N N . GLN A 1 275 ? -24.787 0.591 12.933 1.00 94.81 275 GLN A N 1
ATOM 2147 C CA . GLN A 1 275 ? -26.147 0.053 12.957 1.00 94.81 275 GLN A CA 1
ATOM 2148 C C . GLN A 1 275 ? -26.387 -0.948 11.820 1.00 94.81 275 GLN A C 1
ATOM 2150 O O . GLN A 1 275 ? -26.712 -2.099 12.084 1.00 94.81 275 GLN A O 1
ATOM 2155 N N . ARG A 1 276 ? -26.028 -0.598 10.574 1.00 93.69 276 ARG A N 1
ATOM 2156 C CA . ARG A 1 276 ? -26.140 -1.506 9.409 1.00 93.69 276 ARG A CA 1
ATOM 2157 C C . ARG A 1 276 ? -25.465 -2.867 9.596 1.00 93.69 276 ARG A C 1
ATOM 2159 O O . ARG A 1 276 ? -25.849 -3.850 8.961 1.00 93.69 276 ARG A O 1
ATOM 2166 N N . VAL A 1 277 ? -24.392 -2.931 10.383 1.00 93.12 277 VAL A N 1
ATOM 2167 C CA . VAL A 1 277 ? -23.698 -4.192 10.671 1.00 93.12 277 VAL A CA 1
ATOM 2168 C C . VAL A 1 277 ? -24.368 -4.937 11.814 1.00 93.12 277 VAL A C 1
ATOM 2170 O O . VAL A 1 277 ? -24.423 -6.163 11.744 1.00 93.12 277 VAL A O 1
ATOM 2173 N N . LEU A 1 278 ? -24.838 -4.225 12.842 1.00 94.75 278 LEU A N 1
ATOM 2174 C CA . LEU A 1 278 ? -25.586 -4.793 13.964 1.00 94.75 278 LEU A CA 1
ATOM 2175 C C . LEU A 1 278 ? -26.903 -5.418 13.483 1.00 94.75 278 LEU A C 1
ATOM 2177 O O . LEU A 1 278 ? -27.159 -6.576 13.810 1.00 94.75 278 LEU A O 1
ATOM 2181 N N . ASP A 1 279 ? -27.644 -4.721 12.618 1.00 94.31 279 ASP A N 1
ATOM 2182 C CA . ASP A 1 279 ? -28.896 -5.199 12.016 1.00 94.31 279 ASP A CA 1
ATOM 2183 C C . ASP A 1 279 ? -28.667 -6.485 11.220 1.00 94.31 279 ASP A C 1
ATOM 2185 O O . ASP A 1 279 ? -29.348 -7.489 11.414 1.00 94.31 279 ASP A O 1
ATOM 2189 N N . ARG A 1 280 ? -27.622 -6.505 10.380 1.00 93.56 280 ARG A N 1
ATOM 2190 C CA . ARG A 1 280 ? -27.268 -7.670 9.553 1.00 93.56 280 ARG A CA 1
ATOM 2191 C C . ARG A 1 280 ? -27.015 -8.936 10.372 1.00 93.56 280 ARG A C 1
ATOM 2193 O O . ARG A 1 280 ? -27.188 -10.035 9.855 1.00 93.56 280 ARG A O 1
ATOM 2200 N N . ILE A 1 281 ? -26.523 -8.798 11.602 1.00 92.94 281 ILE A N 1
ATOM 2201 C CA . ILE A 1 281 ? -26.226 -9.941 12.473 1.00 92.94 281 ILE A CA 1
ATOM 2202 C C . ILE A 1 281 ? -27.297 -10.173 13.542 1.00 92.94 281 ILE A C 1
ATOM 2204 O O . ILE A 1 281 ? -27.048 -10.994 14.424 1.00 92.94 281 ILE A O 1
ATOM 2208 N N . ALA A 1 282 ? -28.415 -9.437 13.497 1.00 94.44 282 ALA A N 1
ATOM 2209 C CA . ALA A 1 282 ? -29.443 -9.424 14.535 1.00 94.44 282 ALA A CA 1
ATOM 2210 C C . ALA A 1 282 ? -28.831 -9.286 15.945 1.00 94.44 282 ALA A C 1
ATOM 2212 O O . ALA A 1 282 ? -29.047 -10.110 16.836 1.00 94.44 282 ALA A O 1
ATOM 2213 N N . ALA A 1 283 ? -27.959 -8.287 16.121 1.00 92.88 283 ALA A N 1
ATOM 2214 C CA . ALA A 1 283 ? -27.280 -8.070 17.392 1.00 92.88 283 ALA A CA 1
ATOM 2215 C C . ALA A 1 283 ? -28.282 -7.643 18.485 1.00 92.88 283 ALA A C 1
ATOM 2217 O O . ALA A 1 283 ? -29.095 -6.756 18.236 1.00 92.88 283 ALA A O 1
ATOM 2218 N N . PRO A 1 284 ? -28.192 -8.196 19.709 1.00 92.81 284 PRO A N 1
ATOM 2219 C CA . PRO A 1 284 ? -28.962 -7.693 20.844 1.00 92.81 284 PRO A CA 1
ATOM 2220 C C . PRO A 1 284 ? -28.647 -6.215 21.159 1.00 92.81 284 PRO A C 1
ATOM 2222 O O . PRO A 1 284 ? -27.522 -5.780 20.890 1.00 92.81 284 PRO A O 1
ATOM 2225 N N . PRO A 1 285 ? -29.555 -5.471 21.824 1.00 89.44 285 PRO A N 1
ATOM 2226 C CA . PRO A 1 285 ? -29.379 -4.037 22.104 1.00 89.44 285 PRO A CA 1
ATOM 2227 C C . PRO A 1 285 ? -28.107 -3.686 22.893 1.00 89.44 285 PRO A C 1
ATOM 2229 O O . PRO A 1 285 ? -27.520 -2.624 22.712 1.00 89.44 285 PRO A O 1
ATOM 2232 N N . ASN A 1 286 ? -27.627 -4.601 23.742 1.00 91.38 286 ASN A N 1
ATOM 2233 C CA . ASN A 1 286 ? -26.411 -4.417 24.539 1.00 91.38 286 ASN A CA 1
ATOM 2234 C C . ASN A 1 286 ? -25.114 -4.825 23.814 1.00 91.38 286 ASN A C 1
ATOM 2236 O O . ASN A 1 286 ? -24.065 -4.968 24.450 1.00 91.38 286 ASN A O 1
ATOM 2240 N N . VAL A 1 287 ? -25.154 -5.063 22.502 1.00 93.56 287 VAL A N 1
ATOM 2241 C CA . VAL A 1 287 ? -23.978 -5.411 21.700 1.00 93.56 287 VAL A CA 1
ATOM 2242 C C . VAL A 1 287 ? -23.587 -4.242 20.807 1.00 93.56 287 VAL A C 1
ATOM 2244 O O . VAL A 1 287 ? -24.375 -3.753 20.008 1.00 93.56 287 VAL A O 1
ATOM 2247 N N . ARG A 1 288 ? -22.320 -3.832 20.901 1.00 94.69 288 ARG A N 1
ATOM 2248 C CA . ARG A 1 288 ? -21.737 -2.741 20.105 1.00 94.69 288 ARG A CA 1
ATOM 2249 C C . ARG A 1 288 ? -20.501 -3.217 19.353 1.00 94.69 288 ARG A C 1
ATOM 2251 O O . ARG A 1 288 ? -19.904 -4.248 19.684 1.00 94.69 288 ARG A O 1
ATOM 2258 N N . LEU A 1 289 ? -20.080 -2.473 18.335 1.00 94.94 289 LEU A N 1
ATOM 2259 C CA . LEU A 1 289 ? -18.824 -2.734 17.636 1.00 94.94 289 LEU A CA 1
ATOM 2260 C C . LEU A 1 289 ? -17.697 -1.929 18.274 1.00 94.94 289 LEU A C 1
ATOM 2262 O O . LEU A 1 289 ? -17.660 -0.707 18.165 1.00 94.94 289 LEU A O 1
ATOM 2266 N N . ALA A 1 290 ? -16.702 -2.609 18.847 1.00 93.44 290 ALA A N 1
ATOM 2267 C CA . ALA A 1 290 ? -15.585 -1.940 19.513 1.00 93.44 290 ALA A CA 1
ATOM 2268 C C . ALA A 1 290 ? -14.786 -1.001 18.595 1.00 93.44 290 ALA A C 1
ATOM 2270 O O . ALA A 1 290 ? -14.110 -0.107 19.085 1.00 93.44 290 ALA A O 1
ATOM 2271 N N . CYS A 1 291 ? -14.830 -1.196 17.273 1.00 92.69 291 CYS A N 1
ATOM 2272 C CA . CYS A 1 291 ? -14.169 -0.313 16.310 1.00 92.69 291 CYS A CA 1
ATOM 2273 C C . CYS A 1 291 ? -14.952 0.959 15.952 1.00 92.69 291 CYS A C 1
ATOM 2275 O O . CYS A 1 291 ? -14.393 1.836 15.299 1.00 92.69 291 CYS A O 1
ATOM 2277 N N . HIS A 1 292 ? -16.219 1.060 16.357 1.00 93.44 292 HIS A N 1
ATOM 2278 C CA . HIS A 1 292 ? -17.045 2.256 16.183 1.00 93.44 292 HIS A CA 1
ATOM 2279 C C . HIS A 1 292 ? -17.314 2.957 17.508 1.00 93.44 292 HIS A C 1
ATOM 2281 O O . HIS A 1 292 ? -17.246 4.185 17.549 1.00 93.44 292 HIS A O 1
ATOM 2287 N N . LEU A 1 293 ? -17.550 2.182 18.572 1.00 92.06 293 LEU A N 1
ATOM 2288 C CA . LEU A 1 293 ? -17.874 2.709 19.888 1.00 92.06 293 LEU A CA 1
ATOM 2289 C C . LEU A 1 293 ? -16.726 3.555 20.442 1.00 92.06 293 LEU A C 1
ATOM 2291 O O . LEU A 1 293 ? -15.625 3.038 20.665 1.00 92.06 293 LEU A O 1
ATOM 2295 N N . ARG A 1 294 ? -17.018 4.833 20.688 1.00 91.12 294 ARG A N 1
ATOM 2296 C CA . ARG A 1 294 ? -16.146 5.812 21.340 1.00 91.12 294 ARG A CA 1
ATOM 2297 C C . ARG A 1 294 ? -16.807 6.241 22.647 1.00 91.12 294 ARG A C 1
ATOM 2299 O O . ARG A 1 294 ? -17.781 6.979 22.584 1.00 91.12 294 ARG A O 1
ATOM 2306 N N . PRO A 1 295 ? -16.334 5.754 23.802 1.00 85.94 295 PRO A N 1
ATOM 2307 C CA . PRO A 1 295 ? -16.827 6.221 25.090 1.00 85.94 295 PRO A CA 1
ATOM 2308 C C . PRO A 1 295 ? -16.556 7.720 25.255 1.00 85.94 295 PRO A C 1
ATOM 2310 O O . PRO A 1 295 ? -15.446 8.190 24.980 1.00 85.94 295 PRO A O 1
ATOM 2313 N N . GLU A 1 296 ? -17.569 8.459 25.692 1.00 80.69 296 GLU A N 1
ATOM 2314 C CA . GLU A 1 296 ? -17.465 9.887 25.981 1.00 80.69 296 GLU A CA 1
ATOM 2315 C C . GLU A 1 296 ? -17.111 10.118 27.453 1.00 80.69 296 GLU A C 1
ATOM 2317 O O . GLU A 1 296 ? -17.236 9.227 28.295 1.00 80.69 296 GLU A O 1
ATOM 2322 N N . GLY A 1 297 ? -16.642 11.328 27.771 1.00 61.03 297 GLY A N 1
ATOM 2323 C CA . GLY A 1 297 ? -16.144 11.684 29.104 1.00 61.03 297 GLY A CA 1
ATOM 2324 C C . GLY A 1 297 ? -17.179 11.629 30.237 1.00 61.03 297 GLY A C 1
ATOM 2325 O O . GLY A 1 297 ? -16.792 11.883 31.374 1.00 61.03 297 GLY A O 1
ATOM 2326 N N . GLY A 1 298 ? -18.450 11.338 29.930 1.00 57.53 298 GLY A N 1
ATOM 2327 C CA . GLY A 1 298 ? -19.547 11.149 30.882 1.00 57.53 298 GLY A CA 1
ATOM 2328 C C . GLY A 1 298 ? -19.768 9.702 31.346 1.00 57.53 298 GLY A C 1
ATOM 2329 O O . GLY A 1 298 ? -20.505 9.517 32.301 1.00 57.53 298 GLY A O 1
ATOM 2330 N N . CYS A 1 299 ? -19.115 8.691 30.745 1.00 56.31 299 CYS A N 1
ATOM 2331 C CA . CYS A 1 299 ? -19.172 7.300 31.228 1.00 56.31 299 CYS A CA 1
ATOM 2332 C C . CYS A 1 299 ? -17.928 6.977 32.079 1.00 56.31 299 CYS A C 1
ATOM 2334 O O . CYS A 1 299 ? -16.906 6.555 31.524 1.00 56.31 299 CYS A O 1
ATOM 2336 N N . PRO A 1 300 ? -17.954 7.151 33.415 1.00 51.75 300 PRO A N 1
ATOM 2337 C CA . PRO A 1 300 ? -16.773 6.936 34.249 1.00 51.75 300 PRO A CA 1
ATOM 2338 C C . PRO A 1 300 ? -16.296 5.476 34.262 1.00 51.75 300 PRO A C 1
ATOM 2340 O O . PRO A 1 300 ? -15.096 5.249 34.396 1.00 51.75 300 PRO A O 1
ATOM 2343 N N . CYS A 1 301 ? -17.190 4.494 34.075 1.00 58.03 301 CYS A N 1
ATOM 2344 C CA . CYS A 1 301 ? -16.869 3.065 34.181 1.00 58.03 301 CYS A CA 1
ATOM 2345 C C . CYS A 1 301 ? -17.677 2.200 33.199 1.00 58.03 301 CYS A C 1
ATOM 2347 O O . CYS A 1 301 ? -18.525 1.396 33.587 1.00 58.03 301 CYS A O 1
ATOM 2349 N N . CYS A 1 302 ? -17.374 2.303 31.910 1.00 66.38 302 CYS A N 1
ATOM 2350 C CA . CYS A 1 302 ? -17.976 1.430 30.907 1.00 66.38 302 CYS A CA 1
ATOM 2351 C C . CYS A 1 302 ? -17.347 0.018 30.980 1.00 66.38 302 CYS A C 1
ATOM 2353 O O . CYS A 1 302 ? -16.130 -0.156 30.822 1.00 66.38 302 CYS A O 1
ATOM 2355 N N . ARG A 1 303 ? -18.170 -1.014 31.232 1.00 70.06 303 ARG A N 1
ATOM 2356 C CA . ARG A 1 303 ? -17.719 -2.414 31.366 1.00 70.06 303 ARG A CA 1
ATOM 2357 C C . ARG A 1 303 ? -18.071 -3.212 30.118 1.00 70.06 303 ARG A C 1
ATOM 2359 O O . ARG A 1 303 ? -19.244 -3.351 29.775 1.00 70.06 303 ARG A O 1
ATOM 2366 N N . PHE A 1 304 ? -17.067 -3.796 29.466 1.00 78.81 304 PHE A N 1
ATOM 2367 C CA . PHE A 1 304 ? -17.250 -4.551 28.226 1.00 78.81 304 PHE A CA 1
ATOM 2368 C C . PHE A 1 304 ? -16.734 -5.982 28.334 1.00 78.81 304 PHE A C 1
ATOM 2370 O O . PHE A 1 304 ? -15.722 -6.246 28.976 1.00 78.81 304 PHE A O 1
ATOM 2377 N N . SER A 1 305 ? -17.374 -6.903 27.615 1.00 73.12 305 SER A N 1
ATOM 2378 C CA . SER A 1 305 ? -16.847 -8.247 27.358 1.00 73.12 305 SER A CA 1
ATOM 2379 C C . SER A 1 305 ? -16.505 -8.408 25.874 1.00 73.12 305 SER A C 1
ATOM 2381 O O . SER A 1 305 ? -17.419 -8.509 25.046 1.00 73.12 305 SER A O 1
ATOM 2383 N N . PRO A 1 306 ? -15.209 -8.383 25.496 1.00 71.56 306 PRO A N 1
ATOM 2384 C CA . PRO A 1 306 ? -14.798 -8.521 24.107 1.00 71.56 306 PRO A CA 1
ATOM 2385 C C . PRO A 1 306 ? -14.778 -9.978 23.659 1.00 71.56 306 PRO A C 1
ATOM 2387 O O . PRO A 1 306 ? -14.423 -10.893 24.408 1.00 71.56 306 PRO A O 1
ATOM 2390 N N . ARG A 1 307 ? -15.041 -10.191 22.367 1.00 70.50 307 ARG A N 1
ATOM 2391 C CA . ARG A 1 307 ? -14.703 -11.461 21.725 1.00 70.50 307 ARG A CA 1
ATOM 2392 C C . ARG A 1 307 ? -13.181 -11.570 21.614 1.00 70.50 307 ARG A C 1
ATOM 2394 O O . ARG A 1 307 ? -12.556 -10.995 20.719 1.00 70.50 307 ARG A O 1
ATOM 2401 N N . MET A 1 308 ? -12.584 -12.319 22.537 1.00 73.44 308 MET A N 1
ATOM 2402 C CA . MET A 1 308 ? -11.142 -12.544 22.552 1.00 73.44 308 MET A CA 1
ATOM 2403 C C . MET A 1 308 ? -10.700 -13.245 21.267 1.00 73.44 308 MET A C 1
ATOM 2405 O O . MET A 1 308 ? -11.313 -14.218 20.813 1.00 73.44 308 MET A O 1
ATOM 2409 N N . ARG A 1 309 ? -9.595 -12.773 20.682 1.00 63.91 309 ARG A N 1
ATOM 2410 C CA . ARG A 1 309 ? -8.928 -13.522 19.614 1.00 63.91 309 ARG A CA 1
ATOM 2411 C C . ARG A 1 309 ? -8.435 -14.832 20.227 1.00 63.91 309 ARG A C 1
ATOM 2413 O O . ARG A 1 309 ? -7.658 -14.791 21.180 1.00 63.91 309 ARG A O 1
ATOM 2420 N N . ARG A 1 310 ? -8.854 -15.983 19.684 1.00 53.03 310 ARG A N 1
ATOM 2421 C CA . ARG A 1 310 ? -8.233 -17.275 20.012 1.00 53.03 310 ARG A CA 1
ATOM 2422 C C . ARG A 1 310 ? -6.736 -17.125 19.749 1.00 53.03 310 ARG A C 1
ATOM 2424 O O . ARG A 1 310 ? -6.315 -17.058 18.595 1.00 53.03 310 ARG A O 1
ATOM 2431 N N . ARG A 1 311 ? -5.931 -17.006 20.808 1.00 46.25 311 ARG A N 1
ATOM 2432 C CA . ARG A 1 311 ? -4.490 -17.210 20.685 1.00 46.25 311 ARG A CA 1
ATOM 2433 C C . ARG A 1 311 ? -4.350 -18.646 20.195 1.00 46.25 311 ARG A C 1
ATOM 2435 O O . ARG A 1 311 ? -4.929 -19.539 20.815 1.00 46.25 311 ARG A O 1
ATOM 2442 N N . ALA A 1 312 ? -3.654 -18.862 19.078 1.00 41.56 312 ALA A N 1
ATOM 2443 C CA . ALA A 1 312 ? -3.142 -20.190 18.783 1.00 41.56 312 ALA A CA 1
ATOM 2444 C C . ALA A 1 312 ? -2.404 -20.605 20.056 1.00 41.56 312 ALA A C 1
ATOM 2446 O O . ALA A 1 312 ? -1.469 -19.918 20.472 1.00 41.56 312 ALA A O 1
ATOM 2447 N N . ARG A 1 313 ? -2.932 -21.600 20.775 1.00 37.34 313 ARG A N 1
ATOM 2448 C CA . ARG A 1 313 ? -2.246 -22.145 21.939 1.00 37.34 313 ARG A CA 1
ATOM 2449 C C . ARG A 1 313 ? -0.924 -22.657 21.382 1.00 37.34 313 ARG A C 1
ATOM 2451 O O . ARG A 1 313 ? -0.893 -23.736 20.802 1.00 37.34 313 ARG A O 1
ATOM 2458 N N . ALA A 1 314 ? 0.158 -21.901 21.566 1.00 38.44 314 ALA A N 1
ATOM 2459 C CA . ALA A 1 314 ? 1.440 -22.539 21.775 1.00 38.44 314 ALA A CA 1
ATOM 2460 C C . ALA A 1 314 ? 1.155 -23.581 22.857 1.00 38.44 314 ALA A C 1
ATOM 2462 O O . ALA A 1 314 ? 0.613 -23.229 23.913 1.00 38.44 314 ALA A O 1
ATOM 2463 N N . ARG A 1 315 ? 1.343 -24.861 22.519 1.00 36.91 315 ARG A N 1
ATOM 2464 C CA . ARG A 1 315 ? 1.265 -25.980 23.456 1.00 36.91 315 ARG A CA 1
ATOM 2465 C C . ARG A 1 315 ? 2.137 -25.595 24.653 1.00 36.91 315 ARG A C 1
ATOM 2467 O O . ARG A 1 315 ? 3.341 -25.795 24.629 1.00 36.91 315 ARG A O 1
ATOM 2474 N N . ARG A 1 316 ? 1.537 -25.008 25.691 1.00 37.19 316 ARG A N 1
ATOM 2475 C CA . ARG A 1 316 ? 2.111 -25.054 27.027 1.00 37.19 316 ARG A CA 1
ATOM 2476 C C . ARG A 1 316 ? 2.129 -26.535 27.350 1.00 37.19 316 ARG A C 1
ATOM 2478 O O . ARG A 1 316 ? 1.071 -27.172 27.367 1.00 37.19 316 ARG A O 1
ATOM 2485 N N . SER A 1 317 ? 3.345 -27.058 27.438 1.00 36.16 317 SER A N 1
ATOM 2486 C CA . SER A 1 317 ? 3.676 -28.382 27.931 1.00 36.16 317 SER A CA 1
ATOM 2487 C C . SER A 1 317 ? 2.705 -28.767 29.040 1.00 36.16 317 SER A C 1
ATOM 2489 O O . SER A 1 317 ? 2.418 -27.990 29.955 1.00 36.16 317 SER A O 1
ATOM 2491 N N . ARG A 1 318 ? 2.122 -29.957 28.883 1.00 36.47 318 ARG A N 1
ATOM 2492 C CA . ARG A 1 318 ? 1.313 -30.605 29.907 1.00 36.47 318 ARG A CA 1
ATOM 2493 C C . ARG A 1 318 ? 2.076 -30.519 31.223 1.00 36.47 318 ARG A C 1
ATOM 2495 O O . ARG A 1 318 ? 3.235 -30.916 31.284 1.00 36.47 318 ARG A O 1
ATOM 2502 N N . GLY A 1 319 ? 1.411 -29.990 32.245 1.00 32.38 319 GLY A N 1
ATOM 2503 C CA . GLY A 1 319 ? 1.913 -30.055 33.601 1.00 32.38 319 GLY A CA 1
ATOM 2504 C C . GLY A 1 319 ? 2.189 -31.509 33.959 1.00 32.38 319 GLY A C 1
ATOM 2505 O O . GLY A 1 319 ? 1.295 -32.353 33.901 1.00 32.38 319 GLY A O 1
ATOM 2506 N N . THR A 1 320 ? 3.423 -31.784 34.351 1.00 36.22 320 THR A N 1
ATOM 2507 C CA . THR A 1 320 ? 3.768 -32.914 35.200 1.00 36.22 320 THR A CA 1
ATOM 2508 C C . THR A 1 320 ? 3.153 -32.660 36.577 1.00 36.22 320 THR A C 1
ATOM 2510 O O . THR A 1 320 ? 3.811 -32.238 37.521 1.00 36.22 320 THR A O 1
ATOM 2513 N N . ARG A 1 321 ? 1.845 -32.918 36.710 1.00 34.09 321 ARG A N 1
ATOM 2514 C CA . ARG A 1 321 ? 1.270 -33.283 38.009 1.00 34.09 321 ARG A CA 1
ATOM 2515 C C . ARG A 1 321 ? 1.834 -34.662 38.340 1.00 34.09 321 ARG A C 1
ATOM 2517 O O . ARG A 1 321 ? 1.285 -35.677 37.925 1.00 34.09 321 ARG A O 1
ATOM 2524 N N . ARG A 1 322 ? 2.973 -34.691 39.035 1.00 33.00 322 ARG A N 1
ATOM 2525 C CA . ARG A 1 322 ? 3.485 -35.906 39.668 1.00 33.00 322 ARG A CA 1
ATOM 2526 C C . ARG A 1 322 ? 2.528 -36.229 40.814 1.00 33.00 322 ARG A C 1
ATOM 2528 O O . ARG A 1 322 ? 2.525 -35.562 41.846 1.00 33.00 322 ARG A O 1
ATOM 2535 N N . ALA A 1 323 ? 1.646 -37.190 40.561 1.00 35.12 323 ALA A N 1
ATOM 2536 C CA . ALA A 1 323 ? 0.810 -37.802 41.571 1.00 35.12 323 ALA A CA 1
ATOM 2537 C C . ALA A 1 323 ? 1.715 -38.455 42.621 1.00 35.12 323 ALA A C 1
ATOM 2539 O O . ALA A 1 323 ? 2.613 -39.237 42.311 1.00 35.12 323 ALA A O 1
ATOM 2540 N N . ARG A 1 324 ? 1.478 -38.079 43.872 1.00 35.88 324 ARG A N 1
ATOM 2541 C CA . ARG A 1 324 ? 2.030 -38.712 45.061 1.00 35.88 324 ARG A CA 1
ATOM 2542 C C . ARG A 1 324 ? 1.256 -40.024 45.249 1.00 35.88 324 ARG A C 1
ATOM 2544 O O . ARG A 1 324 ? 0.144 -40.006 45.758 1.00 35.88 324 ARG A O 1
ATOM 2551 N N . SER A 1 325 ? 1.817 -41.148 44.813 1.00 31.91 325 SER A N 1
ATOM 2552 C CA . SER A 1 325 ? 1.404 -42.477 45.282 1.00 31.91 325 SER A CA 1
ATOM 2553 C C . SER A 1 325 ? 2.589 -43.436 45.215 1.00 31.91 325 SER A C 1
ATOM 2555 O O . SER A 1 325 ? 2.883 -44.025 44.180 1.00 31.91 325 SER A O 1
ATOM 2557 N N . GLY A 1 326 ? 3.286 -43.569 46.337 1.00 27.48 326 GLY A N 1
ATOM 2558 C CA . GLY A 1 326 ? 4.260 -44.624 46.575 1.00 27.48 326 GLY A CA 1
ATOM 2559 C C . GLY A 1 326 ? 4.051 -45.128 47.992 1.00 27.48 326 GLY A C 1
ATOM 2560 O O . GLY A 1 326 ? 4.592 -44.559 48.934 1.00 27.48 326 GLY A O 1
ATOM 2561 N N . ARG A 1 327 ? 3.200 -46.146 48.152 1.00 30.31 327 ARG A N 1
ATOM 2562 C CA . ARG A 1 327 ? 3.247 -47.031 49.317 1.00 30.31 327 ARG A CA 1
ATOM 2563 C C . ARG A 1 327 ? 4.191 -48.170 48.951 1.00 30.31 327 ARG A C 1
ATOM 2565 O O . ARG A 1 327 ? 3.880 -48.936 48.050 1.00 30.31 327 ARG A O 1
ATOM 2572 N N . ALA A 1 328 ? 5.283 -48.295 49.689 1.00 30.19 328 ALA A N 1
ATOM 2573 C CA . ALA A 1 328 ? 5.959 -49.562 49.907 1.00 30.19 328 ALA A CA 1
ATOM 2574 C C . ALA A 1 328 ? 6.169 -49.678 51.421 1.00 30.19 328 ALA A C 1
ATOM 2576 O O . ALA A 1 328 ? 6.877 -48.871 52.018 1.00 30.19 328 ALA A O 1
ATOM 2577 N N . ARG A 1 329 ? 5.467 -50.626 52.047 1.00 30.48 329 ARG A N 1
ATOM 2578 C CA . ARG A 1 329 ? 5.850 -51.183 53.346 1.00 30.48 329 ARG A CA 1
ATOM 2579 C C . ARG A 1 329 ? 6.526 -52.514 53.042 1.00 30.48 329 ARG A C 1
ATOM 2581 O O . ARG A 1 329 ? 5.936 -53.327 52.338 1.00 30.48 329 ARG A O 1
ATOM 2588 N N . CYS A 1 330 ? 7.720 -52.705 53.585 1.00 27.77 330 CYS A N 1
ATOM 2589 C CA . CYS A 1 330 ? 8.288 -54.016 53.867 1.00 27.77 330 CYS A CA 1
ATOM 2590 C C . CYS A 1 330 ? 8.294 -54.217 55.388 1.00 27.77 330 CYS A C 1
ATOM 2592 O O . CYS A 1 330 ? 8.305 -53.237 56.134 1.00 27.77 330 CYS A O 1
ATOM 2594 N N . CYS A 1 331 ? 8.339 -55.492 55.773 1.00 27.41 331 CYS A N 1
ATOM 2595 C CA . CYS A 1 331 ? 8.436 -56.084 57.113 1.00 27.41 331 CYS A CA 1
ATOM 2596 C C . CYS A 1 331 ? 7.114 -56.566 57.755 1.00 27.41 331 CYS A C 1
ATOM 2598 O O . CYS A 1 331 ? 6.226 -55.801 58.126 1.00 27.41 331 CYS A O 1
ATOM 2600 N N . SER A 1 332 ? 7.066 -57.899 57.809 1.00 26.64 332 SER A N 1
ATOM 2601 C CA . SER A 1 332 ? 6.136 -58.912 58.331 1.00 26.64 332 SER A CA 1
ATOM 2602 C C . SER A 1 332 ? 6.006 -58.913 59.877 1.00 26.64 332 SER A C 1
ATOM 2604 O O . SER A 1 332 ? 6.570 -58.031 60.516 1.00 26.64 332 SER A O 1
ATOM 2606 N N . PRO A 1 333 ? 5.486 -59.983 60.523 1.00 44.12 333 PRO A N 1
ATOM 2607 C CA . PRO A 1 333 ? 4.150 -60.601 60.457 1.00 44.12 333 PRO A CA 1
ATOM 2608 C C . PRO A 1 333 ? 3.491 -60.663 61.863 1.00 44.12 333 PRO A C 1
ATOM 2610 O O . PRO A 1 333 ? 4.174 -60.456 62.856 1.00 44.12 333 PRO A O 1
ATOM 2613 N N . THR A 1 334 ? 2.196 -61.003 61.963 1.00 28.97 334 THR A N 1
ATOM 2614 C CA . THR A 1 334 ? 1.598 -62.017 62.885 1.00 28.97 334 THR A CA 1
ATOM 2615 C C . THR A 1 334 ? 0.110 -61.775 63.199 1.00 28.97 334 THR A C 1
ATOM 2617 O O . THR A 1 334 ? -0.307 -60.693 63.586 1.00 28.97 334 THR A O 1
ATOM 2620 N N . SER A 1 335 ? -0.650 -62.860 63.002 1.00 28.30 335 SER A N 1
ATOM 2621 C CA . SER A 1 335 ? -1.789 -63.392 63.772 1.00 28.30 335 SER A CA 1
ATOM 2622 C C . SER A 1 335 ? -3.029 -62.560 64.152 1.00 28.30 335 SER A C 1
ATOM 2624 O O . SER A 1 335 ? -2.951 -61.495 64.746 1.00 28.30 335 SER A O 1
ATOM 2626 N N . ALA A 1 336 ? -4.159 -63.271 64.011 1.00 29.81 336 ALA A N 1
ATOM 2627 C CA . ALA A 1 336 ? -5.340 -63.294 64.884 1.00 29.81 336 ALA A CA 1
ATOM 2628 C C . ALA A 1 336 ? -6.576 -62.456 64.485 1.00 29.81 336 ALA A C 1
ATOM 2630 O O . ALA A 1 336 ? -6.756 -61.305 64.849 1.00 29.81 336 ALA A O 1
ATOM 2631 N N . ALA A 1 337 ? -7.480 -63.161 63.797 1.00 29.80 337 ALA A N 1
ATOM 2632 C CA . ALA A 1 337 ? -8.814 -63.513 64.291 1.00 29.80 337 ALA A CA 1
ATOM 2633 C C . ALA A 1 337 ? -9.870 -62.418 64.591 1.00 29.80 337 ALA A C 1
ATOM 2635 O O . ALA A 1 337 ? -9.868 -61.753 65.620 1.00 29.80 337 ALA A O 1
ATOM 2636 N N . SER A 1 338 ? -10.952 -62.530 63.808 1.00 29.58 338 SER A N 1
ATOM 2637 C CA . SER A 1 338 ? -12.338 -62.738 64.273 1.00 29.58 338 SER A CA 1
ATOM 2638 C C . SER A 1 338 ? -13.358 -61.592 64.158 1.00 29.58 338 SER A C 1
ATOM 2640 O O . SER A 1 338 ? -13.110 -60.452 64.521 1.00 29.58 338 SER A O 1
ATOM 2642 N N . ARG A 1 339 ? -14.559 -62.037 63.740 1.00 32.34 339 ARG A N 1
ATOM 2643 C CA . ARG A 1 339 ? -15.922 -61.496 63.937 1.00 32.34 339 ARG A CA 1
ATOM 2644 C C . ARG A 1 339 ? -16.268 -60.223 63.150 1.00 32.34 339 ARG A C 1
ATOM 2646 O O . ARG A 1 339 ? -15.716 -59.165 63.376 1.00 32.34 339 ARG A O 1
ATOM 2653 N N . ALA A 1 340 ? -17.084 -60.282 62.097 1.00 30.11 340 ALA A N 1
ATOM 2654 C CA . ALA A 1 340 ? -18.481 -60.725 61.966 1.00 30.11 340 ALA A CA 1
ATOM 2655 C C . ALA A 1 340 ? -19.524 -59.767 62.566 1.00 30.11 340 ALA A C 1
ATOM 2657 O O . ALA A 1 340 ? -19.480 -59.411 63.740 1.00 30.11 340 ALA A O 1
ATOM 2658 N N . SER A 1 341 ? -20.559 -59.559 61.741 1.00 31.98 341 SER A N 1
ATOM 2659 C CA . SER A 1 341 ? -21.887 -59.008 62.038 1.00 31.98 341 SER A CA 1
ATOM 2660 C C . SER A 1 341 ? -22.011 -57.482 61.918 1.00 31.98 341 SER A C 1
ATOM 2662 O O . SER A 1 341 ? -21.087 -56.764 62.258 1.00 31.98 341 SER A O 1
ATOM 2664 N N . ARG A 1 342 ? -23.123 -56.898 61.467 1.00 33.12 342 ARG A N 1
ATOM 2665 C CA . ARG A 1 342 ? -24.369 -57.359 60.824 1.00 33.12 342 ARG A CA 1
ATOM 2666 C C . ARG A 1 342 ? -25.168 -56.071 60.538 1.00 33.12 342 ARG A C 1
ATOM 2668 O O . ARG A 1 342 ? -25.136 -55.189 61.381 1.00 33.12 342 ARG A O 1
ATOM 2675 N N . ARG A 1 343 ? -25.997 -56.094 59.480 1.00 32.09 343 ARG A N 1
ATOM 2676 C CA . ARG A 1 343 ? -27.275 -55.348 59.319 1.00 32.09 343 ARG A CA 1
ATOM 2677 C C . ARG A 1 343 ? -27.166 -53.806 59.198 1.00 32.09 343 ARG A C 1
ATOM 2679 O O . ARG A 1 343 ? -26.409 -53.175 59.905 1.00 32.09 343 ARG A O 1
ATOM 2686 N N . GLY A 1 344 ? -27.919 -53.125 58.338 1.00 29.28 344 GLY A N 1
ATOM 2687 C CA . GLY A 1 344 ? -29.006 -53.570 57.477 1.00 29.28 344 GLY A CA 1
ATOM 2688 C C . GLY A 1 344 ? -29.542 -52.454 56.570 1.00 29.28 344 GLY A C 1
ATOM 2689 O O . GLY A 1 344 ? -29.270 -51.279 56.780 1.00 29.28 344 GLY A O 1
ATOM 2690 N N . ASN A 1 345 ? -30.290 -52.923 55.572 1.00 29.22 345 ASN A N 1
ATOM 2691 C CA . ASN A 1 345 ? -31.419 -52.328 54.857 1.00 29.22 345 ASN A CA 1
ATOM 2692 C C . ASN A 1 345 ? -31.341 -50.890 54.302 1.00 29.22 345 ASN A C 1
ATOM 2694 O O . ASN A 1 345 ? -31.612 -49.935 55.015 1.00 29.22 345 ASN A O 1
ATOM 2698 N N . SER A 1 346 ? -31.031 -50.809 52.998 1.00 31.94 346 SER A N 1
ATOM 2699 C CA . SER A 1 346 ? -31.948 -50.561 51.851 1.00 31.94 346 SER A CA 1
ATOM 2700 C C . SER A 1 346 ? -32.999 -49.407 51.906 1.00 31.94 346 SER A C 1
ATOM 2702 O O . SER A 1 346 ? -33.210 -48.803 52.945 1.00 31.94 346 SER A O 1
ATOM 2704 N N . PRO A 1 347 ? -33.653 -49.045 50.777 1.00 46.81 347 PRO A N 1
ATOM 2705 C CA . PRO A 1 347 ? -33.365 -47.809 50.036 1.00 46.81 347 PRO A CA 1
ATOM 2706 C C . PRO A 1 347 ? -34.647 -47.002 49.718 1.00 46.81 347 PRO A C 1
ATOM 2708 O O . PRO A 1 347 ? -35.736 -47.478 49.987 1.00 46.81 347 PRO A O 1
ATOM 2711 N N . THR A 1 348 ? -34.528 -45.831 49.080 1.00 33.31 348 THR A N 1
ATOM 2712 C CA . THR A 1 348 ? -35.519 -45.255 48.127 1.00 33.31 348 THR A CA 1
ATOM 2713 C C . THR A 1 348 ? -35.022 -43.868 47.699 1.00 33.31 348 THR A C 1
ATOM 2715 O O . THR A 1 348 ? -34.809 -43.011 48.546 1.00 33.31 348 THR A O 1
ATOM 2718 N N . THR A 1 349 ? -34.547 -43.670 46.461 1.00 33.12 349 THR A N 1
ATOM 2719 C CA . THR A 1 349 ? -35.312 -43.227 45.268 1.00 33.12 349 THR A CA 1
ATOM 2720 C C . THR A 1 349 ? -36.127 -41.951 45.499 1.00 33.12 349 THR A C 1
ATOM 2722 O O . THR A 1 349 ? -37.029 -41.964 46.324 1.00 33.12 349 THR A O 1
ATOM 2725 N N . TRP A 1 350 ? -35.852 -40.878 44.750 1.00 31.59 350 TRP A N 1
ATOM 2726 C CA . TRP A 1 350 ? -36.637 -40.472 43.569 1.00 31.59 350 TRP A CA 1
ATOM 2727 C C . TRP A 1 350 ? -36.064 -39.186 42.940 1.00 31.59 350 TRP A C 1
ATOM 2729 O O . TRP A 1 350 ? -35.844 -38.178 43.606 1.00 31.59 350 TRP A O 1
ATOM 2739 N N . CYS A 1 351 ? -35.815 -39.256 41.629 1.00 30.77 351 CYS A N 1
ATOM 2740 C CA . CYS A 1 351 ? -35.693 -38.118 40.721 1.00 30.77 351 CYS A CA 1
ATOM 2741 C C . CYS A 1 351 ? -37.040 -37.393 40.598 1.00 30.77 351 CYS A C 1
ATOM 2743 O O . CYS A 1 351 ? -38.074 -38.060 40.603 1.00 30.77 351 CYS A O 1
ATOM 2745 N N . SER A 1 352 ? -37.016 -36.081 40.343 1.00 34.84 352 SER A N 1
ATOM 2746 C CA . SER A 1 352 ? -37.516 -35.435 39.104 1.00 34.84 352 SER A CA 1
ATOM 2747 C C . SER A 1 352 ? -37.805 -33.953 39.351 1.00 34.84 352 SER A C 1
ATOM 2749 O O . SER A 1 352 ? -38.729 -33.636 40.098 1.00 34.84 352 SER A O 1
ATOM 2751 N N . SER A 1 353 ? -37.047 -33.069 38.695 1.00 42.62 353 SER A N 1
ATOM 2752 C CA . SER A 1 353 ? -37.496 -31.923 37.871 1.00 42.62 353 SER A CA 1
ATOM 2753 C C . SER A 1 353 ? -36.284 -31.104 37.445 1.00 42.62 353 SER A C 1
ATOM 2755 O O . SER A 1 353 ? -35.523 -30.682 38.345 1.00 42.62 353 SER A O 1
#

Sequence (353 aa):
MEAGRVWFLAVWRSPIGTAALYGSLLTHAALAFYSLYRQRSLRMPAWEAAQLILGFTIPLFLIAHVVGTRFAYEWFGSVDSYSRAIYLYWVAVPAIGAKQAILLTIAWTHGCVGLHYWLRLKSWYPKCFPLLFAVAFLVGVLRCLGFTQAGREVSRLVQIPDWTETEAYGPGREQRAVIERMRDMLWYGYATLLVLVLAARAVRCVIESRGRTVRITYPGGREVAAPVGITVLEASRMAGIAHASVCGGRGRCSTCRIRVIGGLEDLPPAAPAEQRVLDRIAAPPNVRLACHLRPEGGCPCCRFSPRMRRRARARRSRGTRRARSGRARCCSPTSAASRASRRGNSPTTWCSS

Nearest PDB structures (foldseek):
  1i7h-assembly3_C  TM=8.761E-01  e=1.965E-04  Escherichia coli

Mean predicted aligned error: 11.2 Å

Radius of gyration: 32.94 Å; Cα contacts (8 Å, |Δi|>4): 327; chains: 1; bounding box: 66×80×100 Å

Foldseek 3Di:
DQVVVVVVCVQCVPPVNVCVVVVCVVVVVVVLLVVLLPQLDPLDPPLVVLLNVLVLVLCLLVLLVCLQAVVCCVPPVFDPDPLQVLCVCQPVPVVNVVSVLVSVLSVLVSVVSVVCLVCVLPPCCVVCVVVVVVVSVCVNVVVVVVSVVSNVVSVVLVPDPPNPPHPPGHDDPVSVVVSVVSSVVSNVVSVVSSVVSVVSSVVVSVVQVPAFWAWEAEPPGDIFTHRAPAFLVSSCSVVVHAFDDSNRLPLRHCRFKKFWPDDLVQWDDQDPSFVVSCVVVVNDSRIGRSSRTTRHNRRRYTYIYGPGDPDPPPPPDDDPPPDDDDDDDDDDDDDDDDDDDDDDDDDDDDDDD

Secondary structure (DSSP, 8-state):
-HHHHHHHHHHHTSHHHHHHHHHHHHHHHHHHHHHHHH-S-----HHHHHHHHHHHHHHHHHHHHHIIIIIHHHHH-----HHHHHIIIIII-HHHHHHHHHHHHHHHHHHHHHHHHHHTTSTTHHHHHHHHHHHHHHHHHHHHHHHHHHHHHHHHHTTSTT--TTTSSSPPHHHHHHHHHHHHHHHHHHHHHHHHHHHHHHHHHHHHHTS-EEEEEPTTS-EEEEETT--HHHHHHHTT--B--TTTTSSSS-TTEEEEEE-STTSPPPPHHHHHHHHHTT--TTEEETTT----TT-TEEEEEE-B---------------------------------------------